Protein AF-A0A963NE50-F1 (afdb_monomer_lite)

pLDDT: mean 87.68, std 11.24, range [45.56, 97.56]

Structure (mmCIF, N/CA/C/O backbone):
data_AF-A0A963NE50-F1
#
_entry.id   AF-A0A963NE50-F1
#
loop_
_atom_site.group_PDB
_atom_site.id
_atom_site.type_symbol
_atom_site.label_atom_id
_atom_site.label_alt_id
_atom_site.label_comp_id
_atom_site.label_asym_id
_atom_site.label_entity_id
_atom_site.label_seq_id
_atom_site.pdbx_PDB_ins_code
_atom_site.Cartn_x
_atom_site.Cartn_y
_atom_site.Cartn_z
_atom_site.occupancy
_atom_site.B_iso_or_equiv
_atom_site.auth_seq_id
_atom_site.auth_comp_id
_atom_site.auth_asym_id
_atom_site.auth_atom_id
_atom_site.pdbx_PDB_model_num
ATOM 1 N N . TYR A 1 1 ? 4.438 -15.624 -30.311 1.00 89.12 1 TYR A N 1
ATOM 2 C CA . TYR A 1 1 ? 3.546 -15.274 -29.181 1.00 89.12 1 TYR A CA 1
ATOM 3 C C . TYR A 1 1 ? 2.106 -15.741 -29.383 1.00 89.12 1 TYR A C 1
ATOM 5 O O . TYR A 1 1 ? 1.309 -15.617 -28.470 1.00 89.12 1 TYR A O 1
ATOM 13 N N . GLY A 1 2 ? 1.791 -16.358 -30.519 1.00 93.06 2 GLY A N 1
ATOM 14 C CA . GLY A 1 2 ? 0.496 -16.941 -30.847 1.00 93.06 2 GLY A CA 1
ATOM 15 C C . GLY A 1 2 ? 0.462 -17.207 -32.350 1.00 93.06 2 GLY A C 1
ATOM 16 O O . GLY A 1 2 ? 1.474 -16.956 -33.017 1.00 93.06 2 GLY A O 1
ATOM 17 N N . ASN A 1 3 ? -0.655 -17.703 -32.866 1.00 95.56 3 ASN A N 1
ATOM 18 C CA . ASN A 1 3 ? -0.849 -17.940 -34.294 1.00 95.56 3 ASN A CA 1
ATOM 19 C C . ASN A 1 3 ? -1.867 -16.939 -34.853 1.00 95.56 3 ASN A C 1
ATOM 21 O O . ASN A 1 3 ? -3.033 -16.963 -34.474 1.00 95.56 3 ASN A O 1
ATOM 25 N N . VAL A 1 4 ? -1.420 -16.072 -35.766 1.00 96.50 4 VAL A N 1
ATOM 26 C CA . VAL A 1 4 ? -2.238 -14.997 -36.360 1.00 96.50 4 VAL A CA 1
ATOM 27 C C . VAL A 1 4 ? -3.414 -15.504 -37.198 1.00 96.50 4 VAL A C 1
ATOM 29 O O . VAL A 1 4 ? -4.337 -14.741 -37.454 1.00 96.50 4 VAL A O 1
ATOM 32 N N . PHE A 1 5 ? -3.392 -16.773 -37.615 1.00 96.81 5 PHE A N 1
ATOM 33 C CA . PHE A 1 5 ? -4.483 -17.402 -38.363 1.00 96.81 5 PHE A CA 1
ATOM 34 C C . PHE A 1 5 ? -5.522 -18.077 -37.459 1.00 96.81 5 PHE A C 1
ATOM 36 O O . PHE A 1 5 ? -6.623 -18.365 -37.915 1.00 96.81 5 PHE A O 1
ATOM 43 N N . GLU A 1 6 ? -5.179 -18.338 -36.196 1.00 96.94 6 GLU A N 1
ATOM 44 C CA . GLU A 1 6 ? -6.008 -19.125 -35.270 1.00 96.94 6 GLU A CA 1
ATOM 45 C C . GLU A 1 6 ? -6.496 -18.314 -34.065 1.00 96.94 6 GLU A C 1
ATOM 47 O O . GLU A 1 6 ? -7.441 -18.724 -33.395 1.00 96.94 6 GLU A O 1
ATOM 52 N N . GLN A 1 7 ? -5.850 -17.188 -33.753 1.00 96.50 7 GLN A N 1
ATOM 53 C CA . GLN A 1 7 ? -6.078 -16.440 -32.518 1.00 96.50 7 GLN A CA 1
ATOM 54 C C . GLN A 1 7 ? -6.361 -14.958 -32.794 1.00 96.50 7 GLN A C 1
ATOM 56 O O . GLN A 1 7 ? -5.731 -14.369 -33.679 1.00 96.50 7 GLN A O 1
ATOM 61 N N . PRO A 1 8 ? -7.255 -14.321 -32.012 1.00 97.19 8 PRO A N 1
ATOM 62 C CA . PRO A 1 8 ? -7.435 -12.876 -32.041 1.00 97.19 8 PRO A CA 1
ATOM 63 C C . PRO A 1 8 ? -6.114 -12.139 -31.814 1.00 97.19 8 PRO A C 1
ATOM 65 O O . PRO A 1 8 ? -5.314 -12.510 -30.956 1.00 97.19 8 PRO A O 1
ATOM 68 N N . ILE A 1 9 ? -5.901 -11.043 -32.547 1.00 96.44 9 ILE A N 1
ATOM 69 C CA . ILE A 1 9 ? -4.675 -10.236 -32.435 1.00 96.44 9 ILE A CA 1
ATOM 70 C C . ILE A 1 9 ? -4.453 -9.755 -30.992 1.00 96.44 9 ILE A C 1
ATOM 72 O O . ILE A 1 9 ? -3.317 -9.776 -30.521 1.00 96.44 9 ILE A O 1
ATOM 76 N N . LEU A 1 10 ? -5.521 -9.373 -30.282 1.00 96.62 10 LEU A N 1
ATOM 77 C CA . LEU A 1 10 ? -5.440 -8.931 -28.885 1.00 96.62 10 LEU A CA 1
ATOM 78 C C . LEU A 1 10 ? -4.863 -10.026 -27.974 1.00 96.62 10 LEU A C 1
ATOM 80 O O . LEU A 1 10 ? -3.927 -9.754 -27.230 1.00 96.62 10 LEU A O 1
ATOM 84 N N . ASP A 1 11 ? -5.298 -11.278 -28.128 1.00 96.62 11 ASP A N 1
ATOM 85 C CA . ASP A 1 11 ? -4.791 -12.403 -27.333 1.00 96.62 11 ASP A CA 1
ATOM 86 C C . ASP A 1 11 ? -3.301 -12.667 -27.596 1.00 96.62 11 ASP A C 1
ATOM 88 O O . ASP A 1 11 ? -2.530 -12.977 -26.679 1.00 96.62 11 ASP A O 1
ATOM 92 N N . ILE A 1 12 ? -2.870 -12.532 -28.855 1.00 96.81 12 ILE A N 1
ATOM 93 C CA . ILE A 1 12 ? -1.464 -12.692 -29.251 1.00 96.81 12 ILE A CA 1
ATOM 94 C C . ILE A 1 12 ? -0.605 -11.595 -28.611 1.00 96.81 12 ILE A C 1
ATOM 96 O O . ILE A 1 12 ? 0.489 -11.888 -28.112 1.00 96.81 12 ILE A O 1
ATOM 100 N N . LEU A 1 13 ? -1.091 -10.350 -28.609 1.00 95.75 13 LEU A N 1
ATOM 101 C CA . LEU A 1 13 ? -0.420 -9.210 -27.983 1.00 95.75 13 LEU A CA 1
ATOM 102 C C . LEU A 1 13 ? -0.361 -9.362 -26.459 1.00 95.75 13 LEU A C 1
ATOM 104 O O . LEU A 1 13 ? 0.717 -9.212 -25.883 1.00 95.75 13 LEU A O 1
ATOM 108 N N . ASP A 1 14 ? -1.459 -9.763 -25.818 1.00 94.44 14 ASP A N 1
ATOM 109 C CA . ASP A 1 14 ? -1.528 -9.992 -24.373 1.00 94.44 14 ASP A CA 1
ATOM 110 C C . ASP A 1 14 ? -0.611 -11.137 -23.935 1.00 94.44 14 ASP A C 1
ATOM 112 O O . ASP A 1 14 ? 0.077 -11.063 -22.911 1.00 94.44 14 ASP A O 1
ATOM 116 N N . ASN A 1 15 ? -0.534 -12.211 -24.723 1.00 95.81 15 ASN A N 1
ATOM 117 C CA . ASN A 1 15 ? 0.433 -13.278 -24.486 1.00 95.81 15 ASN A CA 1
ATOM 118 C C . ASN A 1 15 ? 1.877 -12.793 -24.686 1.00 95.81 15 ASN A C 1
ATOM 120 O O . ASN A 1 15 ? 2.764 -13.155 -23.910 1.00 95.81 15 ASN A O 1
ATOM 124 N N . GLY A 1 16 ? 2.122 -11.954 -25.695 1.00 93.94 16 GLY A N 1
ATOM 125 C CA . GLY A 1 16 ? 3.406 -11.289 -25.909 1.00 93.94 16 GLY A CA 1
ATOM 126 C C . GLY A 1 16 ? 3.846 -10.481 -24.694 1.00 93.94 16 GLY A C 1
ATOM 127 O O . GLY A 1 16 ? 4.919 -10.732 -24.139 1.00 93.94 16 GLY A O 1
ATOM 128 N N . ALA A 1 17 ? 2.982 -9.581 -24.228 1.00 91.62 17 ALA A N 1
ATOM 129 C CA . ALA A 1 17 ? 3.218 -8.747 -23.059 1.00 91.62 17 ALA A CA 1
ATOM 130 C C . ALA A 1 17 ? 3.494 -9.588 -21.803 1.00 91.62 17 ALA A C 1
ATOM 132 O O . ALA A 1 17 ? 4.466 -9.324 -21.093 1.00 91.62 17 ALA A O 1
ATOM 133 N N . ARG A 1 18 ? 2.706 -10.647 -21.555 1.00 92.06 18 ARG A N 1
ATOM 134 C CA . ARG A 1 18 ? 2.921 -11.565 -20.422 1.00 92.06 18 ARG A CA 1
ATOM 135 C C . ARG A 1 18 ? 4.278 -12.261 -20.482 1.00 92.06 18 ARG A C 1
ATOM 137 O O . ARG A 1 18 ? 4.989 -12.275 -19.479 1.00 92.06 18 ARG A O 1
ATOM 144 N N . LYS A 1 19 ? 4.667 -12.809 -21.639 1.00 93.06 19 LYS A N 1
ATOM 145 C CA . LYS A 1 19 ? 5.962 -13.493 -21.788 1.00 93.06 19 LYS A CA 1
ATOM 146 C C . LYS A 1 19 ? 7.134 -12.534 -21.608 1.00 93.06 19 LYS A C 1
ATOM 148 O O . LYS A 1 19 ? 8.055 -12.849 -20.863 1.00 93.06 19 LYS A O 1
ATOM 153 N N . ILE A 1 20 ? 7.087 -11.358 -22.231 1.00 91.69 20 ILE A N 1
ATOM 154 C CA . ILE A 1 20 ? 8.141 -10.346 -22.082 1.00 91.69 20 ILE A CA 1
ATOM 155 C C . ILE A 1 20 ? 8.259 -9.879 -20.627 1.00 91.69 20 ILE A C 1
ATOM 157 O O . ILE A 1 20 ? 9.369 -9.784 -20.103 1.00 91.69 20 ILE A O 1
ATOM 161 N N . ARG A 1 21 ? 7.130 -9.660 -19.945 1.00 89.94 21 ARG A N 1
ATOM 162 C CA . ARG A 1 21 ? 7.106 -9.301 -18.524 1.00 89.94 21 ARG A CA 1
ATOM 163 C C . ARG A 1 21 ? 7.737 -10.388 -17.650 1.00 89.94 21 ARG A C 1
ATOM 165 O O . ARG A 1 21 ? 8.590 -10.071 -16.828 1.00 89.94 21 ARG A O 1
ATOM 172 N N . ALA A 1 22 ? 7.382 -11.656 -17.862 1.00 90.88 22 ALA A N 1
ATOM 173 C CA . ALA A 1 22 ? 7.970 -12.776 -17.124 1.00 90.88 22 ALA A CA 1
ATOM 174 C C . ALA A 1 22 ? 9.496 -12.855 -17.316 1.00 90.88 22 ALA A C 1
ATOM 176 O O . ALA A 1 22 ? 10.242 -13.054 -16.359 1.00 90.88 22 ALA A O 1
ATOM 177 N N . VAL A 1 23 ? 9.971 -12.623 -18.543 1.00 91.75 23 VAL A N 1
ATOM 178 C CA . VAL A 1 23 ? 11.404 -12.592 -18.867 1.00 91.75 23 VAL A CA 1
ATOM 179 C C . VAL A 1 23 ? 12.115 -11.421 -18.176 1.00 91.75 23 VAL A C 1
ATOM 181 O O . VAL A 1 23 ? 13.201 -11.619 -17.633 1.00 91.75 23 VAL A O 1
ATOM 184 N N . HIS A 1 24 ? 11.510 -10.225 -18.143 1.00 89.12 24 HIS A N 1
ATOM 185 C CA . HIS A 1 24 ? 12.036 -9.089 -17.374 1.00 89.12 24 HIS A CA 1
ATOM 186 C C . HIS A 1 24 ? 12.168 -9.428 -15.884 1.00 89.12 24 HIS A C 1
ATOM 188 O O . HIS A 1 24 ? 13.198 -9.125 -15.285 1.00 89.12 24 HIS A O 1
ATOM 194 N N . GLN A 1 25 ? 11.146 -10.063 -15.305 1.00 90.06 25 GLN A N 1
ATOM 195 C CA . GLN A 1 25 ? 11.044 -10.333 -13.869 1.00 90.06 25 GLN A CA 1
ATOM 196 C C . GLN A 1 25 ? 12.007 -11.410 -13.366 1.00 90.06 25 GLN A C 1
ATOM 198 O O . GLN A 1 25 ? 12.490 -11.291 -12.243 1.00 90.06 25 GLN A O 1
ATOM 203 N N . ALA A 1 26 ? 12.319 -12.412 -14.193 1.00 91.44 26 ALA A N 1
ATO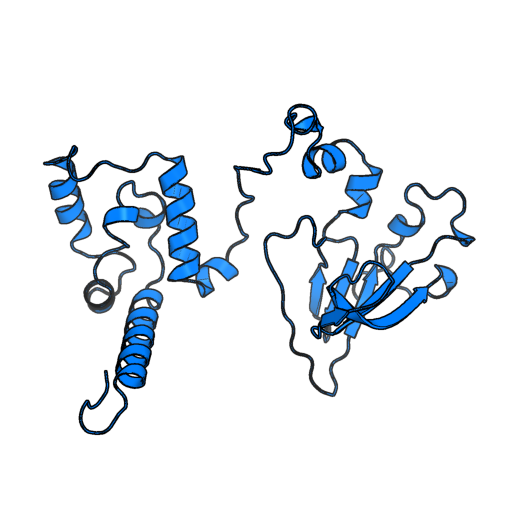M 204 C CA . ALA A 1 26 ? 13.088 -13.597 -13.802 1.00 91.44 26 ALA A CA 1
ATOM 205 C C . ALA A 1 26 ? 14.466 -13.302 -13.179 1.00 91.44 26 ALA A C 1
ATOM 207 O O . ALA A 1 26 ? 14.955 -14.099 -12.386 1.00 91.44 26 ALA A O 1
ATOM 208 N N . HIS A 1 27 ? 15.080 -12.167 -13.525 1.00 89.62 27 HIS A N 1
ATOM 209 C CA . HIS A 1 27 ? 16.439 -11.805 -13.093 1.00 89.62 27 HIS A CA 1
ATOM 210 C C . HIS A 1 27 ? 16.482 -10.595 -12.152 1.00 89.62 27 HIS A C 1
ATOM 212 O O . HIS A 1 27 ? 17.553 -10.059 -11.874 1.00 89.62 27 HIS A O 1
ATOM 218 N N . GLY A 1 28 ? 15.316 -10.149 -11.676 1.00 90.31 28 GLY A N 1
ATOM 219 C CA . GLY A 1 28 ? 15.188 -9.037 -10.739 1.00 90.31 28 GLY A CA 1
ATOM 220 C C . GLY A 1 28 ? 15.622 -7.673 -11.287 1.00 90.31 28 GLY A C 1
ATOM 221 O O . GLY A 1 28 ? 15.725 -7.458 -12.502 1.00 90.31 28 GLY A O 1
ATOM 222 N N . PHE A 1 29 ? 15.844 -6.737 -10.361 1.00 92.81 29 PHE A N 1
ATOM 223 C CA . PHE A 1 29 ? 16.204 -5.350 -10.642 1.00 92.81 29 PHE A CA 1
ATOM 224 C C . PHE A 1 29 ? 17.573 -5.017 -10.034 1.00 92.81 29 PHE A C 1
ATOM 226 O O . PHE A 1 29 ? 17.700 -4.837 -8.826 1.00 92.81 29 PHE A O 1
ATOM 233 N N . ASP A 1 30 ? 18.602 -4.970 -10.883 1.00 92.94 30 ASP A N 1
ATOM 234 C CA . ASP A 1 30 ? 20.004 -4.780 -10.487 1.00 92.94 30 ASP A CA 1
ATOM 235 C C . ASP A 1 30 ? 20.232 -3.436 -9.767 1.00 92.94 30 ASP A C 1
ATOM 237 O O . ASP A 1 30 ? 19.748 -2.392 -10.215 1.00 92.94 30 ASP A O 1
ATOM 241 N N . SER A 1 31 ? 20.997 -3.437 -8.671 1.00 91.69 31 SER A N 1
ATOM 242 C CA . SER A 1 31 ? 21.252 -2.233 -7.864 1.00 91.69 31 SER A CA 1
ATOM 243 C C . SER A 1 31 ? 21.988 -1.136 -8.639 1.00 91.69 31 SER A C 1
ATOM 245 O O . SER A 1 31 ? 21.752 0.048 -8.405 1.00 91.69 31 SER A O 1
ATOM 247 N N . ALA A 1 32 ? 22.810 -1.491 -9.633 1.00 92.81 32 ALA A N 1
ATOM 248 C CA . ALA A 1 32 ? 23.461 -0.511 -10.498 1.00 92.81 32 ALA A CA 1
ATOM 249 C C . ALA A 1 32 ? 22.476 0.184 -11.451 1.00 92.81 32 ALA A C 1
ATOM 251 O O . ALA A 1 32 ? 22.814 1.226 -12.014 1.00 92.81 32 ALA A O 1
ATOM 252 N N . CYS A 1 33 ? 21.287 -0.390 -11.666 1.00 93.94 33 CYS A N 1
ATOM 253 C CA . CYS A 1 33 ? 20.202 0.244 -12.407 1.00 93.94 33 CYS A CA 1
ATOM 254 C C . CYS A 1 33 ? 19.336 1.133 -11.504 1.00 93.94 33 CYS A C 1
ATOM 256 O O . CYS A 1 33 ? 18.904 2.180 -11.972 1.00 93.94 33 CYS A O 1
ATOM 258 N N . GLN A 1 34 ? 19.137 0.760 -10.234 1.00 92.19 34 GLN A N 1
ATOM 259 C CA . GLN A 1 34 ? 18.306 1.500 -9.267 1.00 92.19 34 GLN A CA 1
ATOM 260 C C . GLN A 1 34 ? 18.784 2.942 -9.023 1.00 92.19 34 GLN A C 1
ATOM 262 O O . GLN A 1 34 ? 17.964 3.820 -8.794 1.00 92.19 34 GLN A O 1
ATOM 267 N N . GLY A 1 35 ? 20.094 3.200 -9.109 1.00 89.75 35 GLY A N 1
ATOM 268 C CA . GLY A 1 35 ? 20.685 4.543 -8.979 1.00 89.75 35 GLY A CA 1
ATOM 269 C C . GLY A 1 35 ? 21.289 5.088 -10.275 1.00 89.75 35 GLY A C 1
ATOM 270 O O . GLY A 1 35 ? 22.270 5.826 -10.231 1.00 89.75 35 GLY A O 1
ATOM 271 N N . CYS A 1 36 ? 20.819 4.640 -11.444 1.00 94.88 36 CYS A N 1
ATOM 272 C CA . CYS A 1 36 ? 21.397 5.065 -12.717 1.00 94.88 36 CYS A CA 1
ATOM 273 C C . CYS A 1 36 ? 20.672 6.287 -13.291 1.00 94.88 36 CYS 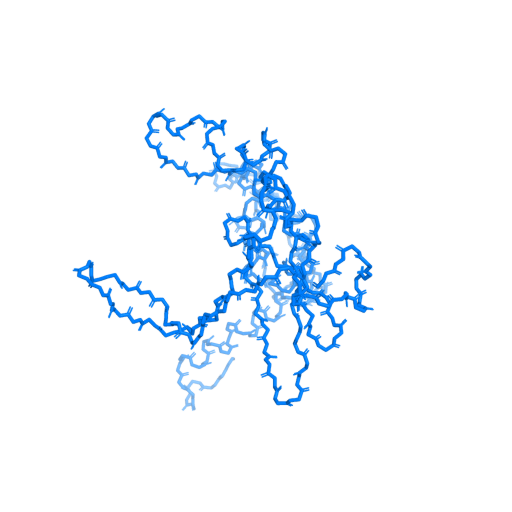A C 1
ATOM 275 O O . CYS A 1 36 ? 19.510 6.187 -13.671 1.00 94.88 36 CYS A O 1
ATOM 277 N N . GLY A 1 37 ? 21.421 7.366 -13.544 1.00 96.38 37 GLY A N 1
ATOM 278 C CA . GLY A 1 37 ? 20.942 8.576 -14.233 1.00 96.38 37 GLY A CA 1
ATOM 279 C C . GLY A 1 37 ? 20.399 8.401 -15.654 1.00 96.38 37 GLY A C 1
ATOM 280 O O . GLY A 1 37 ? 19.929 9.363 -16.231 1.00 96.38 37 GLY A O 1
ATOM 281 N N . HIS A 1 38 ? 20.450 7.205 -16.240 1.00 96.56 38 HIS A N 1
ATOM 282 C CA . HIS A 1 38 ? 19.871 6.932 -17.562 1.00 96.56 38 HIS A CA 1
ATOM 283 C C . HIS A 1 38 ? 18.866 5.778 -17.527 1.00 96.56 38 HIS A C 1
ATOM 285 O O . HIS A 1 38 ? 18.596 5.147 -18.555 1.00 96.56 38 HIS A O 1
ATOM 291 N N . LEU A 1 39 ? 18.338 5.440 -16.346 1.00 96.12 39 LEU A N 1
ATOM 292 C CA . LEU A 1 39 ? 17.328 4.395 -16.217 1.00 96.12 39 LEU A CA 1
ATOM 293 C C . LEU A 1 39 ? 16.054 4.755 -16.995 1.00 96.12 39 LEU A C 1
ATOM 295 O O . LEU A 1 39 ? 15.520 3.882 -17.680 1.00 96.12 39 LEU A O 1
ATOM 299 N N . SER A 1 40 ? 15.631 6.024 -16.964 1.00 94.81 40 SER A N 1
ATOM 300 C CA . SER A 1 40 ? 14.473 6.536 -17.714 1.00 94.81 40 SER A CA 1
ATOM 301 C C . SER A 1 40 ? 14.612 6.406 -19.228 1.00 94.81 40 SER A C 1
ATOM 303 O O . SER A 1 40 ? 13.615 6.323 -19.934 1.00 94.81 40 SER A O 1
ATOM 305 N N . THR A 1 41 ? 15.848 6.354 -19.726 1.00 94.56 41 THR A N 1
ATOM 306 C CA . THR A 1 41 ? 16.152 6.204 -21.151 1.00 94.56 41 THR A CA 1
ATOM 307 C C . THR A 1 41 ? 16.319 4.737 -21.537 1.00 94.56 41 THR A C 1
ATOM 309 O O . THR A 1 41 ? 15.878 4.310 -22.599 1.00 94.56 41 THR A O 1
ATOM 312 N N . CYS A 1 42 ? 17.014 3.948 -20.708 1.00 94.44 42 CYS A N 1
ATOM 313 C CA . CYS A 1 42 ? 17.412 2.591 -21.086 1.00 94.44 42 CYS A CA 1
ATOM 314 C C . CYS A 1 42 ? 16.463 1.491 -20.598 1.00 94.44 42 CYS A C 1
ATOM 316 O O . CYS A 1 42 ? 16.510 0.392 -21.145 1.00 94.44 42 CYS A O 1
ATOM 318 N N . HIS A 1 43 ? 15.646 1.736 -19.566 1.00 93.44 43 HIS A N 1
ATOM 319 C CA . HIS A 1 43 ? 14.693 0.773 -18.993 1.00 93.44 43 HIS A CA 1
ATOM 320 C C . HIS A 1 43 ? 15.302 -0.602 -18.652 1.00 93.44 43 HIS A C 1
ATOM 322 O O . HIS A 1 43 ? 14.654 -1.639 -18.795 1.00 93.44 43 HIS A O 1
ATOM 328 N N . THR A 1 44 ? 16.567 -0.628 -18.217 1.00 93.50 44 THR A N 1
ATOM 329 C CA . THR A 1 44 ? 17.399 -1.836 -17.986 1.00 93.50 44 THR A CA 1
ATOM 330 C C . THR A 1 44 ? 17.800 -2.633 -19.240 1.00 93.50 44 THR A C 1
ATOM 332 O O . THR A 1 44 ? 18.489 -3.652 -19.133 1.00 93.50 44 THR A O 1
ATOM 335 N N . GLY A 1 45 ? 17.472 -2.136 -20.433 1.00 91.69 45 GLY A N 1
ATOM 336 C CA . GLY A 1 45 ? 17.802 -2.735 -21.723 1.00 91.69 45 GLY A CA 1
ATOM 337 C C . GLY A 1 45 ? 16.847 -3.854 -22.143 1.00 91.69 45 GLY A C 1
ATOM 338 O O . GLY A 1 45 ? 15.736 -3.991 -21.634 1.00 91.69 45 GLY A O 1
ATOM 339 N N . CYS A 1 46 ? 17.281 -4.666 -23.110 1.00 90.62 46 CYS A N 1
ATOM 340 C CA . CYS A 1 46 ? 16.442 -5.711 -23.693 1.00 90.62 46 CYS A CA 1
ATOM 341 C C . CYS A 1 46 ? 16.239 -6.895 -22.719 1.00 90.62 46 CYS A C 1
ATOM 343 O O . CYS A 1 46 ? 17.224 -7.479 -22.253 1.00 90.62 46 CYS A O 1
ATOM 345 N N . PRO A 1 47 ? 14.990 -7.332 -22.465 1.00 90.44 47 PRO A N 1
ATOM 346 C CA . PRO A 1 47 ? 14.704 -8.464 -21.581 1.00 90.44 47 PRO A CA 1
ATOM 347 C C . PRO A 1 47 ? 15.303 -9.778 -22.069 1.00 90.44 47 PRO A C 1
ATOM 349 O O . PRO A 1 47 ? 15.801 -10.563 -21.270 1.00 90.44 47 PRO A O 1
ATOM 352 N N . VAL A 1 48 ? 15.287 -10.018 -23.382 1.00 90.94 48 VAL A N 1
ATOM 353 C CA . VAL A 1 48 ? 15.833 -11.249 -23.975 1.00 90.94 48 VAL A CA 1
ATOM 354 C C . VAL A 1 48 ? 17.332 -11.343 -23.714 1.00 90.94 48 VAL A C 1
ATOM 356 O O . VAL A 1 48 ? 17.840 -12.396 -23.343 1.00 90.94 48 VAL A O 1
ATOM 359 N N . VAL A 1 49 ? 18.024 -10.213 -23.834 1.00 90.50 49 VAL A N 1
ATOM 360 C CA . VAL A 1 49 ? 19.457 -10.109 -23.576 1.00 90.50 49 VAL A CA 1
ATOM 361 C C . VAL A 1 49 ? 19.778 -10.357 -22.101 1.00 90.50 49 VAL A C 1
ATOM 363 O O . VAL A 1 49 ? 20.685 -11.130 -21.793 1.00 90.50 49 VAL A O 1
ATOM 366 N N . LYS A 1 50 ? 19.027 -9.734 -21.187 1.00 91.62 50 LYS A N 1
ATOM 367 C CA . LYS A 1 50 ? 19.122 -9.998 -19.742 1.00 91.62 50 LYS A CA 1
ATOM 368 C C . LYS A 1 50 ? 18.931 -11.482 -19.434 1.00 91.62 50 LYS A C 1
ATOM 370 O O . LYS A 1 50 ? 19.683 -12.061 -18.657 1.00 91.62 50 LYS A O 1
ATOM 375 N N . HIS A 1 51 ? 17.956 -12.098 -20.097 1.00 91.50 51 HIS A N 1
ATOM 376 C CA . HIS A 1 51 ? 17.616 -13.495 -19.894 1.00 91.50 51 HIS A CA 1
ATOM 377 C C . HIS A 1 51 ? 18.689 -14.462 -20.375 1.00 91.50 51 HIS A C 1
ATOM 379 O O . HIS A 1 51 ? 19.052 -15.365 -19.631 1.00 91.50 51 HIS A O 1
ATOM 385 N N . GLN A 1 52 ? 19.236 -14.238 -21.570 1.00 91.50 52 GLN A N 1
ATOM 386 C CA . GLN A 1 52 ? 20.335 -15.037 -22.114 1.00 91.50 52 GLN A CA 1
ATOM 387 C C . GLN A 1 52 ? 21.616 -14.925 -21.280 1.00 91.50 52 GLN A C 1
ATOM 389 O O . GLN A 1 52 ? 22.376 -15.881 -21.197 1.00 91.50 52 GLN A O 1
ATOM 394 N N . ASN A 1 53 ? 21.852 -13.770 -20.654 1.00 90.69 53 ASN A N 1
ATOM 395 C CA . ASN A 1 53 ? 23.027 -13.540 -19.811 1.00 90.69 53 ASN A CA 1
ATOM 396 C C . ASN A 1 53 ? 22.781 -13.817 -18.322 1.00 90.69 53 ASN A C 1
ATOM 398 O O . ASN A 1 53 ? 23.665 -13.545 -17.514 1.00 90.69 53 ASN A O 1
ATOM 402 N N . HIS A 1 54 ? 21.595 -14.314 -17.952 1.00 91.50 54 HIS A N 1
ATOM 403 C CA . HIS A 1 54 ? 21.212 -14.598 -16.567 1.00 91.50 54 HIS A CA 1
ATOM 404 C C . HIS A 1 54 ? 21.497 -13.435 -15.598 1.00 91.50 54 HIS A C 1
ATOM 406 O O . HIS A 1 54 ? 22.041 -13.625 -14.512 1.00 91.50 54 HIS A O 1
ATOM 412 N N . SER A 1 55 ? 21.174 -12.207 -16.015 1.00 90.69 55 SER A N 1
ATOM 413 C CA . SER A 1 55 ? 21.492 -10.994 -15.260 1.00 90.69 55 SER A CA 1
ATOM 414 C C . SER A 1 55 ? 20.331 -10.005 -15.237 1.00 90.69 55 SER A C 1
ATOM 416 O O . SER A 1 55 ? 19.627 -9.809 -16.229 1.00 90.69 55 SER A O 1
ATOM 418 N N . GLY A 1 56 ? 20.167 -9.310 -14.107 1.00 89.38 56 GLY A N 1
ATOM 419 C CA . GLY A 1 56 ? 19.237 -8.187 -13.960 1.00 89.38 56 GLY A CA 1
ATOM 420 C C . GLY A 1 56 ? 19.612 -6.959 -14.803 1.00 89.38 56 GLY A C 1
ATOM 421 O O . GLY A 1 56 ? 18.799 -6.044 -14.950 1.00 89.38 56 GLY A O 1
ATOM 422 N N . ARG A 1 57 ? 20.807 -6.959 -15.408 1.00 91.00 57 ARG A N 1
ATOM 423 C CA . ARG A 1 57 ? 21.384 -5.864 -16.189 1.00 91.00 57 ARG A CA 1
ATOM 424 C C . ARG A 1 57 ? 21.741 -6.325 -17.604 1.00 91.00 57 ARG A C 1
ATOM 426 O O . ARG A 1 57 ? 22.280 -7.409 -17.798 1.00 91.00 57 ARG A O 1
ATOM 433 N N . SER A 1 58 ? 21.505 -5.474 -18.605 1.00 92.38 58 SER A N 1
ATOM 434 C CA . SER A 1 58 ? 21.987 -5.738 -19.969 1.00 92.38 58 SER A CA 1
ATOM 435 C C . SER A 1 58 ? 23.521 -5.807 -20.027 1.00 92.38 58 SER A C 1
ATOM 437 O O . SER A 1 58 ? 24.194 -4.906 -19.516 1.00 92.38 58 SER A O 1
ATOM 439 N N . TYR A 1 59 ? 24.092 -6.799 -20.726 1.00 92.38 59 TYR A N 1
ATOM 440 C CA . TYR A 1 59 ? 25.546 -6.864 -20.966 1.00 92.38 59 TYR A CA 1
ATOM 441 C C . TYR A 1 59 ? 26.059 -5.653 -21.761 1.00 92.38 59 TYR A C 1
ATOM 443 O O . TYR A 1 59 ? 27.222 -5.274 -21.640 1.00 92.38 59 TYR A O 1
ATOM 451 N N . THR A 1 60 ? 25.186 -4.996 -22.535 1.00 93.06 60 THR A N 1
ATOM 452 C CA . THR A 1 60 ? 25.520 -3.783 -23.294 1.00 93.06 60 THR A CA 1
ATOM 453 C C . THR A 1 60 ? 25.539 -2.511 -22.447 1.00 93.06 60 THR A C 1
ATOM 455 O O . THR A 1 60 ? 25.887 -1.456 -22.969 1.00 93.06 60 THR A O 1
ATOM 458 N N . CYS A 1 61 ? 25.209 -2.571 -21.150 1.00 94.88 61 CYS A N 1
ATOM 459 C CA . CYS A 1 61 ? 25.092 -1.390 -20.285 1.00 94.88 61 CYS A CA 1
ATOM 460 C C . CYS A 1 61 ? 26.344 -0.493 -20.322 1.00 94.88 61 CYS A C 1
ATOM 462 O O . CYS A 1 61 ? 26.227 0.723 -20.452 1.00 94.88 61 CYS A O 1
ATOM 464 N N . GLY A 1 62 ? 27.545 -1.083 -20.286 1.00 94.81 62 GLY A N 1
ATOM 465 C CA . GLY A 1 62 ? 28.796 -0.320 -20.358 1.00 94.81 62 GLY A CA 1
ATOM 466 C C . GLY A 1 62 ? 28.982 0.418 -21.687 1.00 94.81 62 GLY A C 1
ATOM 467 O O . GLY A 1 62 ? 29.392 1.575 -21.697 1.00 94.81 62 GLY A O 1
ATOM 468 N N . LEU A 1 63 ? 28.634 -0.222 -22.808 1.00 95.38 63 LEU A N 1
ATOM 469 C CA . LEU A 1 63 ? 28.662 0.416 -24.125 1.00 95.38 63 LEU A CA 1
ATOM 470 C C . LEU A 1 63 ? 27.629 1.545 -24.209 1.00 95.38 63 LEU A C 1
ATOM 472 O O . LEU A 1 63 ? 27.970 2.642 -24.637 1.00 95.38 63 LEU A O 1
ATOM 476 N N . GLN A 1 64 ? 26.404 1.292 -23.744 1.00 95.75 64 GLN A N 1
ATOM 477 C CA . GLN A 1 64 ? 25.320 2.270 -23.761 1.00 95.75 64 GLN A CA 1
ATOM 478 C C . GLN A 1 64 ? 25.679 3.528 -22.955 1.00 95.75 64 GLN A C 1
ATOM 480 O O . GLN A 1 64 ? 25.474 4.639 -23.428 1.00 95.75 64 GLN A O 1
ATOM 485 N N . LYS A 1 65 ? 26.293 3.366 -21.775 1.00 95.62 65 LYS A N 1
ATOM 486 C CA . LYS A 1 65 ? 26.767 4.495 -20.961 1.00 95.62 65 LYS A CA 1
ATOM 487 C C . LYS A 1 65 ? 27.826 5.339 -21.674 1.00 95.62 65 LYS A C 1
ATOM 489 O O . LYS A 1 65 ? 27.808 6.554 -21.520 1.00 95.62 65 LYS A O 1
ATOM 494 N N . ARG A 1 66 ? 28.719 4.725 -22.463 1.00 97.25 66 ARG A N 1
ATOM 495 C CA . ARG A 1 66 ? 29.689 5.478 -23.278 1.00 97.25 66 ARG A CA 1
ATOM 496 C C . ARG A 1 66 ? 28.997 6.286 -24.374 1.00 97.25 66 ARG A C 1
ATOM 498 O O . ARG A 1 66 ? 29.277 7.466 -24.494 1.00 97.25 66 ARG A O 1
ATOM 505 N N . ILE A 1 67 ? 28.024 5.694 -25.072 1.00 96.38 67 ILE A N 1
ATOM 506 C CA . ILE A 1 67 ? 27.218 6.408 -26.080 1.00 96.38 67 ILE A CA 1
ATOM 507 C C . ILE A 1 67 ? 26.512 7.626 -25.462 1.00 96.38 67 ILE A C 1
ATOM 509 O O . ILE A 1 67 ? 26.486 8.695 -26.065 1.00 96.38 67 ILE A O 1
ATOM 513 N N . TYR A 1 68 ? 25.961 7.484 -24.252 1.00 96.50 68 TYR A N 1
ATOM 514 C CA . TYR A 1 68 ? 25.316 8.596 -23.548 1.00 96.50 68 TYR A CA 1
ATOM 515 C C . TYR A 1 68 ? 26.310 9.689 -23.142 1.00 96.50 68 TYR A C 1
ATOM 517 O O . TYR A 1 68 ? 26.027 10.869 -23.331 1.00 96.50 68 TYR A O 1
ATOM 525 N N . ALA A 1 69 ? 27.489 9.301 -22.649 1.00 96.12 69 ALA A N 1
ATOM 526 C CA . ALA A 1 69 ? 28.550 10.236 -22.287 1.00 96.12 69 ALA A CA 1
ATOM 527 C C . ALA A 1 69 ? 29.109 11.008 -23.496 1.00 96.12 69 ALA A C 1
ATOM 529 O O . ALA A 1 69 ? 29.466 12.175 -23.350 1.00 96.12 69 ALA A O 1
ATOM 530 N N . ASP A 1 70 ? 29.140 10.388 -24.679 1.00 97.56 70 ASP A N 1
ATOM 531 C CA . ASP A 1 70 ? 29.612 11.018 -25.918 1.00 97.56 70 ASP A CA 1
ATOM 532 C C . ASP A 1 70 ? 28.611 12.055 -26.474 1.00 97.56 70 ASP A C 1
ATOM 534 O O . ASP A 1 70 ? 28.996 12.941 -27.238 1.00 97.56 70 ASP A O 1
ATOM 538 N N . ALA A 1 71 ? 27.331 11.983 -26.083 1.00 96.00 71 ALA A N 1
ATOM 539 C CA . ALA A 1 71 ? 26.267 12.878 -26.550 1.00 96.00 71 ALA A CA 1
ATOM 540 C C . ALA A 1 71 ? 25.347 13.367 -25.404 1.00 96.00 71 ALA A C 1
ATOM 542 O O . ALA A 1 71 ? 24.137 13.115 -25.421 1.00 96.00 71 ALA A O 1
ATOM 543 N N . PRO A 1 72 ? 25.875 14.130 -24.426 1.00 94.62 72 PRO A N 1
ATOM 544 C CA . PRO A 1 72 ? 25.163 14.467 -23.189 1.00 94.62 72 PRO A CA 1
ATOM 545 C C . PRO A 1 72 ? 23.955 15.392 -23.395 1.00 94.62 72 PRO A C 1
ATOM 547 O O . PRO A 1 72 ? 23.038 15.396 -22.582 1.00 94.62 72 PRO A O 1
ATOM 550 N N . LEU A 1 73 ? 23.921 16.164 -24.488 1.00 95.25 73 LEU A N 1
ATOM 551 C CA . LEU A 1 73 ? 22.758 16.989 -24.838 1.00 95.25 73 LEU A CA 1
ATOM 552 C C . LEU A 1 73 ? 21.588 16.151 -25.374 1.00 95.25 73 LEU A C 1
ATOM 554 O O . LEU A 1 73 ? 20.438 16.550 -25.237 1.00 95.25 73 LEU A O 1
ATOM 558 N N . THR A 1 74 ? 21.877 15.008 -26.005 1.00 95.44 74 THR A N 1
ATOM 559 C CA . THR A 1 74 ? 20.855 14.078 -26.517 1.00 95.44 74 THR A CA 1
ATOM 560 C C . THR A 1 74 ? 20.403 13.103 -25.435 1.00 95.44 74 THR A C 1
ATOM 562 O O . THR A 1 74 ? 19.225 12.765 -25.370 1.00 95.44 74 THR A O 1
ATOM 565 N N . TYR A 1 75 ? 21.331 12.681 -24.575 1.00 95.12 75 TYR A N 1
ATOM 566 C CA . TYR A 1 75 ? 21.085 11.743 -23.484 1.00 95.12 75 TYR A CA 1
ATOM 567 C C . TYR A 1 75 ? 21.493 12.366 -22.146 1.00 95.12 75 TYR A C 1
ATOM 569 O O . TYR A 1 75 ? 22.476 11.928 -21.542 1.00 95.12 75 TYR A O 1
ATOM 577 N N . PRO A 1 76 ? 20.782 13.406 -21.678 1.00 95.56 76 PRO A N 1
ATOM 578 C CA . PRO A 1 76 ? 21.056 13.969 -20.368 1.00 95.56 76 PRO A CA 1
ATOM 579 C C . PRO A 1 76 ? 20.821 12.911 -19.286 1.00 95.56 76 PRO A C 1
ATOM 581 O O . PRO A 1 76 ? 19.954 12.044 -19.414 1.00 95.56 76 PRO A O 1
ATOM 584 N N . ALA A 1 77 ? 21.622 12.965 -18.224 1.00 95.75 77 ALA A N 1
ATOM 585 C CA . ALA A 1 77 ? 21.345 12.180 -17.034 1.00 95.75 77 ALA A CA 1
ATOM 586 C C . ALA A 1 77 ? 20.209 12.837 -16.241 1.00 95.75 77 ALA A C 1
ATOM 588 O O . ALA A 1 77 ? 20.193 14.058 -16.073 1.00 95.75 77 ALA A O 1
ATOM 589 N N . ASP A 1 78 ? 19.296 12.023 -15.724 1.00 94.62 78 ASP A N 1
ATOM 590 C CA . ASP A 1 78 ? 18.250 12.465 -14.814 1.00 94.62 78 ASP A CA 1
ATOM 591 C C . ASP A 1 78 ? 18.868 13.048 -13.533 1.00 94.62 78 ASP A C 1
ATOM 593 O O . ASP A 1 78 ? 19.864 12.511 -13.029 1.00 94.62 78 ASP A O 1
ATOM 597 N N . PRO A 1 79 ? 18.296 14.115 -12.955 1.00 93.31 79 PRO A N 1
ATOM 598 C CA . PRO A 1 79 ? 18.701 14.590 -11.639 1.00 93.31 79 PRO A CA 1
ATOM 599 C C . PRO A 1 79 ? 18.346 13.560 -10.539 1.00 93.31 79 PRO A C 1
ATOM 601 O O . PRO A 1 79 ? 17.494 12.694 -10.755 1.00 93.31 79 PRO A O 1
ATOM 604 N N . PRO A 1 80 ? 19.010 13.593 -9.365 1.00 89.88 80 PRO A N 1
ATOM 605 C CA . PRO A 1 80 ? 18.895 12.535 -8.353 1.00 89.88 80 PRO A CA 1
ATOM 606 C C . PRO A 1 80 ? 17.475 12.243 -7.847 1.00 89.88 80 PRO A C 1
ATOM 608 O O . PRO A 1 80 ? 17.159 11.088 -7.572 1.00 89.88 80 PRO A O 1
ATOM 611 N N . ASP A 1 81 ? 16.625 13.262 -7.735 1.00 83.25 81 ASP A N 1
ATOM 612 C CA . ASP A 1 81 ? 15.213 13.136 -7.362 1.00 83.25 81 ASP A CA 1
ATOM 613 C C . ASP A 1 81 ? 14.425 12.349 -8.419 1.00 83.25 81 ASP A C 1
ATOM 615 O O . ASP A 1 81 ? 13.756 11.367 -8.101 1.00 83.25 81 ASP A O 1
ATOM 619 N N . VAL A 1 82 ? 14.610 12.689 -9.697 1.00 89.06 82 VAL A N 1
ATOM 620 C CA . VAL A 1 82 ? 13.980 11.981 -10.821 1.00 89.06 82 VAL A CA 1
ATOM 621 C C . VAL A 1 82 ? 14.493 10.544 -10.940 1.00 89.06 82 VAL A C 1
ATOM 623 O O . VAL A 1 82 ? 13.719 9.646 -11.261 1.00 89.06 82 VAL A O 1
ATOM 626 N N . GLN A 1 83 ? 15.774 10.292 -10.648 1.00 91.19 83 GLN A N 1
ATOM 627 C CA . GLN A 1 83 ? 16.329 8.933 -10.656 1.00 91.19 83 GLN A CA 1
ATOM 628 C C . GLN A 1 83 ? 15.619 8.017 -9.656 1.00 91.19 83 GLN A C 1
ATOM 630 O O . GLN A 1 83 ? 15.246 6.898 -10.012 1.00 91.19 83 GLN A O 1
ATOM 635 N N . GLN A 1 84 ? 15.436 8.489 -8.419 1.00 88.12 84 GLN A N 1
ATOM 636 C CA . GLN A 1 84 ? 14.785 7.718 -7.357 1.00 88.12 84 GLN A CA 1
ATOM 637 C C . GLN A 1 84 ? 13.315 7.456 -7.689 1.00 88.12 84 GLN A C 1
ATOM 639 O O . GLN A 1 84 ? 12.877 6.302 -7.656 1.00 88.12 84 GLN A O 1
ATOM 644 N N . ASP A 1 85 ? 12.588 8.500 -8.090 1.00 87.12 85 ASP A N 1
ATOM 645 C CA . ASP A 1 85 ? 11.177 8.398 -8.463 1.00 87.12 85 ASP A CA 1
ATOM 646 C C . ASP A 1 85 ? 10.985 7.441 -9.648 1.00 87.12 85 ASP A C 1
ATOM 648 O O . ASP A 1 85 ? 10.128 6.552 -9.618 1.00 87.12 85 ASP A O 1
ATOM 652 N N . TYR A 1 86 ? 11.823 7.561 -10.682 1.00 92.81 86 TYR A N 1
ATOM 653 C CA . TYR A 1 86 ? 11.746 6.698 -11.855 1.00 92.81 86 TYR A CA 1
ATOM 654 C C . TYR A 1 86 ? 12.091 5.242 -11.521 1.00 92.81 86 TYR A C 1
ATOM 656 O O . TYR A 1 86 ? 11.417 4.325 -11.993 1.00 92.81 86 TYR A O 1
ATOM 664 N N . ALA A 1 87 ? 13.114 4.999 -10.696 1.00 92.31 87 ALA A N 1
ATOM 665 C CA . ALA A 1 87 ? 13.472 3.650 -10.265 1.00 92.31 87 ALA A CA 1
ATOM 666 C C . ALA A 1 87 ? 12.331 2.976 -9.491 1.00 92.31 87 ALA A C 1
ATOM 668 O O . ALA A 1 87 ? 12.022 1.810 -9.754 1.00 92.31 87 ALA A O 1
ATOM 669 N N . GLN A 1 88 ? 11.657 3.717 -8.607 1.00 88.44 88 GLN A N 1
ATOM 670 C CA . GLN A 1 88 ? 10.492 3.225 -7.876 1.00 88.44 88 GLN A CA 1
ATOM 671 C C . GLN A 1 88 ? 9.331 2.892 -8.824 1.00 88.44 88 GLN A C 1
ATOM 673 O O . GLN A 1 88 ? 8.763 1.798 -8.755 1.00 88.44 88 GLN A O 1
ATOM 678 N N . GLN A 1 89 ? 9.006 3.795 -9.753 1.00 89.38 89 GLN A N 1
ATOM 679 C CA . GLN A 1 89 ? 7.965 3.569 -10.761 1.00 89.38 89 GLN A CA 1
ATOM 680 C C . GLN A 1 89 ? 8.284 2.358 -11.647 1.00 89.38 89 GLN A C 1
ATOM 682 O O . GLN A 1 89 ? 7.420 1.513 -11.891 1.00 89.38 89 GLN A O 1
ATOM 687 N N . TYR A 1 90 ? 9.536 2.233 -12.090 1.00 92.06 90 TYR A N 1
ATOM 688 C CA . TYR A 1 90 ? 9.999 1.108 -12.895 1.00 92.06 90 TYR A CA 1
ATOM 689 C C . TYR A 1 90 ? 9.873 -0.222 -12.143 1.00 92.06 90 TYR A C 1
ATOM 691 O O . TYR A 1 90 ? 9.396 -1.210 -12.714 1.00 92.06 90 TYR A O 1
ATOM 699 N N . GLN A 1 91 ? 10.256 -0.254 -10.862 1.00 91.00 91 GLN A N 1
ATOM 700 C CA . GLN A 1 91 ? 10.121 -1.430 -10.004 1.00 91.00 91 GLN A CA 1
ATOM 701 C C . GLN A 1 91 ? 8.652 -1.823 -9.825 1.00 91.00 91 GLN A C 1
ATOM 703 O O . GLN A 1 91 ? 8.328 -2.992 -10.005 1.00 91.00 91 GLN A O 1
ATOM 708 N N . LEU A 1 92 ? 7.749 -0.872 -9.568 1.00 88.12 92 LEU A N 1
ATOM 709 C CA . LEU A 1 92 ? 6.311 -1.143 -9.441 1.00 88.12 92 LEU A CA 1
ATOM 710 C C . LEU A 1 92 ? 5.703 -1.698 -10.739 1.00 88.12 92 LEU A C 1
ATOM 712 O O . LEU A 1 92 ? 4.956 -2.676 -10.708 1.00 88.12 92 LEU A O 1
ATOM 716 N N . ALA A 1 93 ? 6.045 -1.106 -11.886 1.00 88.50 93 ALA A N 1
ATOM 717 C CA . ALA A 1 93 ? 5.485 -1.495 -13.178 1.00 88.50 93 ALA A CA 1
ATOM 718 C C . ALA A 1 93 ? 6.043 -2.831 -13.699 1.00 88.50 93 ALA A C 1
ATOM 720 O O . ALA A 1 93 ? 5.311 -3.647 -14.267 1.00 88.50 93 ALA A O 1
ATOM 721 N N . THR A 1 94 ? 7.345 -3.060 -13.517 1.00 89.50 94 THR A N 1
ATOM 722 C CA . THR A 1 94 ? 8.056 -4.180 -14.151 1.00 89.50 94 THR A CA 1
ATOM 723 C C . THR A 1 94 ? 8.311 -5.326 -13.179 1.00 89.50 94 THR A C 1
ATOM 725 O O . THR A 1 94 ? 8.199 -6.489 -13.568 1.00 89.50 94 THR A O 1
ATOM 728 N N . HIS A 1 95 ? 8.588 -5.024 -11.910 1.00 89.38 95 HIS A N 1
ATOM 729 C CA . HIS A 1 95 ? 8.957 -5.976 -10.859 1.00 89.38 95 HIS A CA 1
ATOM 730 C C . HIS A 1 95 ? 8.048 -5.869 -9.615 1.00 89.38 95 HIS A C 1
ATOM 732 O O . HIS A 1 95 ? 8.559 -5.732 -8.500 1.00 89.38 95 HIS A O 1
ATOM 738 N N . PRO A 1 96 ? 6.710 -5.976 -9.758 1.00 84.31 96 PRO A N 1
ATOM 739 C CA . PRO A 1 96 ? 5.773 -5.769 -8.654 1.00 84.31 96 PRO A CA 1
ATOM 740 C C . PRO A 1 96 ? 6.067 -6.674 -7.450 1.00 84.31 96 PRO A C 1
ATOM 742 O O . PRO A 1 96 ? 6.029 -6.209 -6.319 1.00 84.31 96 PRO A O 1
ATOM 745 N N . GLY A 1 97 ? 6.466 -7.934 -7.673 1.00 83.75 97 GLY A N 1
ATOM 746 C CA . GLY A 1 97 ? 6.848 -8.843 -6.584 1.00 83.75 97 GLY A CA 1
ATOM 747 C C . GLY A 1 97 ? 8.022 -8.341 -5.731 1.00 83.75 97 GLY A C 1
ATOM 748 O O . GLY A 1 97 ? 8.017 -8.544 -4.524 1.00 83.75 97 GLY A O 1
ATOM 749 N N . LEU A 1 98 ? 8.993 -7.636 -6.327 1.00 83.12 98 LEU A N 1
ATOM 750 C CA . LEU A 1 98 ? 10.085 -7.005 -5.574 1.00 83.12 98 LEU A CA 1
ATOM 751 C C . LEU A 1 98 ? 9.621 -5.738 -4.853 1.00 83.12 98 LEU A C 1
ATOM 753 O O . LEU A 1 98 ? 10.096 -5.454 -3.762 1.00 83.12 98 LEU A O 1
ATOM 757 N N . ALA A 1 99 ? 8.714 -4.973 -5.463 1.00 74.38 99 ALA A N 1
ATOM 758 C CA . ALA A 1 99 ? 8.116 -3.794 -4.839 1.00 74.38 99 ALA A CA 1
ATOM 759 C C . ALA A 1 99 ? 7.308 -4.151 -3.580 1.00 74.38 99 ALA A C 1
ATOM 761 O O . ALA A 1 99 ? 7.419 -3.444 -2.590 1.00 74.38 99 ALA A O 1
ATOM 762 N N . PHE A 1 100 ? 6.554 -5.253 -3.590 1.00 70.12 100 PHE A N 1
ATOM 763 C CA . PHE A 1 100 ? 5.788 -5.701 -2.419 1.00 70.12 100 PHE A CA 1
ATOM 764 C C . PHE A 1 100 ? 6.645 -6.378 -1.339 1.00 70.12 100 PHE A C 1
ATOM 766 O O . PHE A 1 100 ? 6.244 -6.416 -0.182 1.00 70.12 100 PHE A O 1
ATOM 773 N N . ALA A 1 101 ? 7.810 -6.925 -1.701 1.00 70.12 101 ALA A N 1
ATOM 774 C CA . ALA A 1 101 ? 8.719 -7.569 -0.750 1.00 70.12 101 ALA A CA 1
ATOM 775 C C . ALA A 1 101 ? 9.578 -6.571 0.049 1.00 70.12 101 ALA A C 1
ATOM 777 O O . ALA A 1 101 ? 10.175 -6.948 1.056 1.00 70.12 101 ALA A O 1
ATOM 778 N N . GLN A 1 102 ? 9.682 -5.320 -0.407 1.00 64.25 102 GLN A N 1
ATOM 779 C CA . GLN A 1 102 ? 10.452 -4.273 0.259 1.00 64.25 102 GLN A CA 1
ATOM 780 C C . GLN A 1 102 ? 9.511 -3.293 0.973 1.00 64.25 102 GLN A C 1
ATOM 782 O O . GLN A 1 102 ? 8.453 -2.975 0.431 1.00 64.25 102 GLN A O 1
ATOM 787 N N . PRO A 1 103 ? 9.881 -2.768 2.157 1.00 57.56 103 PRO A N 1
ATOM 788 C CA . PRO A 1 103 ? 9.132 -1.679 2.767 1.00 57.56 103 PRO A CA 1
ATOM 789 C C . PRO A 1 103 ? 9.138 -0.489 1.808 1.00 57.56 103 PRO A C 1
ATOM 791 O O . PRO A 1 103 ? 10.209 -0.043 1.388 1.00 57.56 103 PRO A O 1
ATOM 794 N N . THR A 1 104 ? 7.963 0.028 1.451 1.00 56.12 104 THR A N 1
ATOM 795 C CA . THR A 1 104 ? 7.863 1.221 0.608 1.00 56.12 104 THR A CA 1
ATOM 796 C C . THR A 1 104 ? 8.616 2.364 1.297 1.00 56.12 104 THR A C 1
ATOM 798 O O . THR A 1 104 ? 8.262 2.711 2.429 1.00 56.12 104 THR A O 1
ATOM 801 N N . PRO A 1 105 ? 9.636 2.975 0.664 1.00 54.75 105 PRO A N 1
ATOM 802 C CA . PRO A 1 105 ? 10.232 4.186 1.204 1.00 54.75 105 PRO A CA 1
ATOM 803 C C . PRO A 1 105 ? 9.123 5.225 1.377 1.00 54.75 105 PRO A C 1
ATOM 805 O O . PRO A 1 105 ? 8.294 5.401 0.478 1.00 54.75 105 PRO A O 1
ATOM 808 N N . ARG A 1 106 ? 9.076 5.898 2.533 1.00 51.81 106 ARG A N 1
ATOM 809 C CA . ARG A 1 106 ? 8.153 7.022 2.730 1.00 51.81 106 ARG A CA 1
ATOM 810 C C . ARG A 1 106 ? 8.397 8.030 1.597 1.00 51.81 106 ARG A C 1
ATOM 812 O O . ARG A 1 106 ? 9.550 8.426 1.424 1.00 51.81 106 ARG A O 1
ATOM 819 N N . PRO A 1 107 ? 7.365 8.439 0.836 1.00 53.06 107 PRO A N 1
ATOM 820 C CA . PRO A 1 107 ? 7.543 9.445 -0.202 1.00 53.06 107 PRO A CA 1
ATOM 821 C C . PRO A 1 107 ? 8.136 10.709 0.428 1.00 53.06 107 PRO A C 1
ATOM 823 O O . PRO A 1 107 ? 7.605 11.234 1.408 1.00 53.06 107 PRO A O 1
ATOM 826 N N . THR A 1 108 ? 9.262 11.170 -0.114 1.00 52.91 108 THR A N 1
ATOM 827 C CA . THR A 1 108 ? 9.973 12.374 0.345 1.00 52.91 108 THR A CA 1
ATOM 828 C C . THR A 1 108 ? 9.229 13.649 -0.043 1.00 52.91 108 THR A C 1
ATOM 830 O O . THR A 1 108 ? 9.371 14.676 0.617 1.00 52.91 108 THR A O 1
ATOM 833 N N . THR A 1 109 ? 8.376 13.591 -1.066 1.00 49.16 109 THR A N 1
ATOM 834 C CA . THR A 1 109 ? 7.586 14.726 -1.544 1.00 49.16 109 THR A CA 1
ATOM 835 C C . THR A 1 109 ? 6.121 14.592 -1.127 1.00 49.16 109 THR A C 1
ATOM 837 O O . THR A 1 109 ? 5.268 14.048 -1.826 1.00 49.16 109 THR A O 1
ATOM 840 N N . ARG A 1 110 ? 5.795 15.155 0.041 1.00 50.12 110 ARG A N 1
ATOM 841 C CA . ARG A 1 110 ? 4.408 15.444 0.426 1.00 50.12 110 ARG A CA 1
ATOM 842 C C . ARG A 1 110 ? 3.887 16.556 -0.491 1.00 50.12 110 ARG A C 1
ATOM 844 O O . ARG A 1 110 ? 4.179 17.724 -0.257 1.00 50.12 110 AR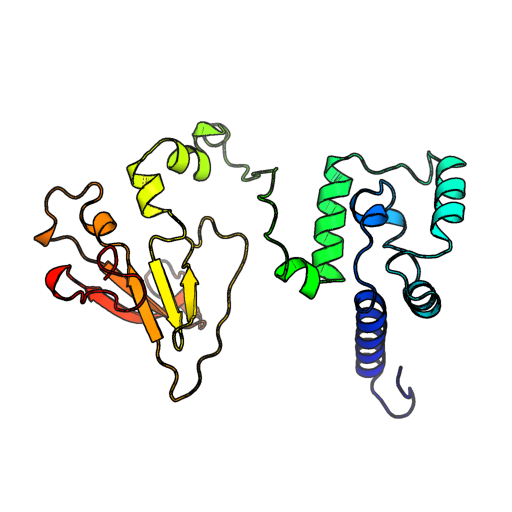G A O 1
ATOM 851 N N . ARG A 1 111 ? 3.140 16.236 -1.552 1.00 48.31 111 ARG A N 1
ATOM 852 C CA . ARG A 1 111 ? 2.452 17.264 -2.355 1.00 48.31 111 ARG A CA 1
ATOM 853 C C . ARG A 1 111 ? 0.942 17.112 -2.296 1.00 48.31 111 ARG A C 1
ATOM 855 O O . ARG A 1 111 ? 0.328 16.449 -3.122 1.00 48.31 111 ARG A O 1
ATOM 862 N N . LEU A 1 112 ? 0.364 17.831 -1.340 1.00 45.56 112 LEU A N 1
ATOM 863 C CA . LEU A 1 112 ? -0.997 18.337 -1.416 1.00 45.56 112 LEU A CA 1
ATOM 864 C C . LEU A 1 112 ? -0.877 19.864 -1.529 1.00 45.56 112 LEU A C 1
ATOM 866 O O . LEU A 1 112 ? -0.477 20.514 -0.569 1.00 45.56 112 LEU A O 1
ATOM 870 N N . VAL A 1 113 ? -1.136 20.434 -2.711 1.00 46.31 113 VAL A N 1
ATOM 871 C CA . VAL A 1 113 ? -1.167 21.896 -2.884 1.00 46.31 113 VAL A CA 1
ATOM 872 C C . VAL A 1 113 ? -2.602 22.359 -2.671 1.00 46.31 113 VAL A C 1
ATOM 874 O O . VAL A 1 113 ? -3.477 22.090 -3.491 1.00 46.31 113 VAL A O 1
ATOM 877 N N . LEU A 1 114 ? -2.827 23.034 -1.549 1.00 47.69 114 LEU A N 1
ATOM 878 C CA . LEU A 1 114 ? -4.072 23.699 -1.168 1.00 47.69 114 LEU A CA 1
ATOM 879 C C . LEU A 1 114 ? -3.761 25.172 -0.803 1.00 47.69 114 LEU A C 1
ATOM 881 O O . LEU A 1 114 ? -2.578 25.511 -0.755 1.00 47.69 114 LEU A O 1
ATOM 885 N N . PRO A 1 115 ? -4.777 26.054 -0.654 1.00 49.81 115 PRO A N 1
ATOM 886 C CA . PRO A 1 115 ? -4.649 27.520 -0.573 1.00 49.81 115 PRO A CA 1
ATOM 887 C C . PRO A 1 115 ? -3.561 28.056 0.374 1.00 49.81 115 PRO A C 1
ATOM 889 O O . PRO A 1 115 ? -3.046 27.341 1.221 1.00 49.81 115 PRO A O 1
ATOM 892 N N . SER A 1 116 ? -3.188 29.331 0.227 1.00 50.31 116 SER A N 1
ATOM 893 C CA . SER A 1 116 ? -1.980 29.936 0.826 1.00 50.31 116 SER A CA 1
ATOM 894 C C . SER A 1 116 ? -1.838 29.830 2.356 1.00 50.31 116 SER A C 1
ATOM 896 O O . SER A 1 116 ? -0.732 29.971 2.861 1.00 50.31 116 SER A O 1
ATOM 898 N N . ASP A 1 117 ? -2.920 29.573 3.085 1.00 54.75 117 ASP A N 1
ATOM 899 C CA . ASP A 1 117 ? -2.985 29.301 4.530 1.00 54.75 117 ASP A CA 1
ATOM 900 C C . ASP A 1 117 ? -2.821 27.804 4.891 1.00 54.75 117 ASP A C 1
ATOM 902 O O . ASP A 1 117 ? -2.386 27.455 5.989 1.00 54.75 117 ASP A O 1
ATOM 906 N N . LEU A 1 118 ? -3.103 26.908 3.946 1.00 54.41 118 LEU A N 1
ATOM 907 C CA . LEU A 1 118 ? -2.902 25.455 4.017 1.00 54.41 118 LEU A CA 1
ATOM 908 C C . LEU A 1 118 ? -1.544 25.001 3.445 1.00 54.41 118 LEU A C 1
ATOM 910 O O . LEU A 1 118 ? -1.218 23.818 3.512 1.00 54.41 118 LEU A O 1
ATOM 914 N N . GLY A 1 119 ? -0.753 25.923 2.887 1.00 58.88 119 GLY A N 1
ATOM 915 C CA . GLY A 1 119 ? 0.559 25.646 2.291 1.00 58.88 119 GLY A CA 1
ATOM 916 C C . GLY A 1 119 ? 1.723 25.546 3.284 1.00 58.88 119 GLY A C 1
ATOM 917 O O . GLY A 1 119 ? 2.835 25.206 2.880 1.00 58.88 119 GLY A O 1
ATOM 918 N N . GLU A 1 120 ? 1.504 25.846 4.567 1.00 71.69 120 GLU A N 1
ATOM 919 C CA . GLU A 1 120 ? 2.535 25.688 5.594 1.00 71.69 120 GLU A CA 1
ATOM 920 C C . GLU A 1 120 ? 2.668 24.219 6.012 1.00 71.69 120 GLU A C 1
ATOM 922 O O . GLU A 1 120 ? 1.687 23.574 6.381 1.00 71.69 120 GLU A O 1
ATOM 927 N N . GLU A 1 121 ? 3.897 23.696 6.025 1.00 75.19 121 GLU A N 1
ATOM 928 C CA . GLU A 1 121 ? 4.177 22.290 6.351 1.00 75.19 121 GLU A CA 1
ATOM 929 C C . GLU A 1 121 ? 3.596 21.863 7.710 1.00 75.19 121 GLU A C 1
ATOM 931 O O . GLU A 1 121 ? 3.066 20.757 7.835 1.00 75.19 121 GLU A O 1
ATOM 936 N N . LYS A 1 122 ? 3.600 22.770 8.698 1.00 81.69 122 LYS A N 1
ATOM 937 C CA . LYS A 1 122 ? 3.038 22.552 10.042 1.00 81.69 122 LYS A CA 1
ATOM 938 C C . LYS A 1 122 ? 1.533 22.239 10.038 1.00 81.69 122 LYS A C 1
ATOM 940 O O . LYS A 1 122 ? 1.043 21.604 10.962 1.00 81.69 122 LYS A O 1
ATOM 945 N N . ASN A 1 123 ? 0.814 22.675 9.001 1.00 81.75 123 ASN A N 1
ATOM 946 C CA . ASN A 1 123 ? -0.628 22.476 8.855 1.00 81.75 123 ASN A CA 1
ATOM 947 C C . ASN A 1 123 ? -0.958 21.169 8.111 1.00 81.75 123 ASN A C 1
ATOM 949 O O . ASN A 1 123 ? -2.129 20.830 7.942 1.00 81.75 123 ASN A O 1
ATOM 953 N N . THR A 1 124 ? 0.050 20.418 7.651 1.00 80.94 124 THR A N 1
ATOM 954 C CA . THR A 1 124 ? -0.174 19.119 7.004 1.00 80.94 124 THR A CA 1
ATOM 955 C C . THR A 1 124 ? -0.609 18.072 8.030 1.00 80.94 124 THR A C 1
ATOM 957 O O . THR A 1 124 ? -0.110 18.057 9.151 1.00 80.94 124 THR A O 1
ATOM 960 N N . LEU A 1 125 ? -1.504 17.150 7.647 1.00 83.62 125 LEU A N 1
ATOM 961 C CA . LEU A 1 125 ? -1.976 16.084 8.545 1.00 83.62 125 LEU A CA 1
ATOM 962 C C . LEU A 1 125 ? -0.824 15.307 9.217 1.00 83.62 125 LEU A C 1
ATOM 964 O O . LEU A 1 125 ? -0.895 15.114 10.427 1.00 83.62 125 LEU A O 1
ATOM 968 N N . PRO A 1 126 ? 0.257 14.906 8.512 1.00 86.00 126 PRO A N 1
ATOM 969 C CA . PRO A 1 126 ? 1.380 14.250 9.173 1.00 86.00 126 PRO A CA 1
ATOM 970 C C . PRO A 1 126 ? 2.080 15.135 10.212 1.00 86.00 126 PRO A C 1
ATOM 972 O O . PRO A 1 126 ? 2.447 14.623 11.260 1.00 86.00 126 PRO A O 1
ATOM 975 N N . ALA A 1 127 ? 2.246 16.438 9.951 1.00 87.00 127 ALA A N 1
ATOM 976 C CA . ALA A 1 127 ? 2.862 17.363 10.906 1.00 87.00 127 ALA A CA 1
ATOM 977 C C . ALA A 1 127 ? 1.963 17.613 12.127 1.00 87.00 127 ALA A C 1
ATOM 979 O O . ALA A 1 127 ? 2.457 17.683 13.247 1.00 87.00 127 ALA A O 1
ATOM 980 N N . LEU A 1 128 ? 0.644 17.685 11.924 1.00 89.75 128 LEU A N 1
ATOM 981 C CA . LEU A 1 128 ? -0.333 17.777 13.010 1.00 89.75 128 LEU A CA 1
ATOM 982 C C . LEU A 1 128 ? -0.312 16.522 13.891 1.00 89.75 128 LEU A C 1
ATOM 984 O O . LEU A 1 128 ? -0.300 16.639 15.111 1.00 89.75 128 LEU A O 1
ATOM 988 N N . ILE A 1 129 ? -0.258 15.333 13.280 1.00 91.00 129 ILE A N 1
ATOM 989 C CA . ILE A 1 129 ? -0.120 14.067 14.013 1.00 91.00 129 ILE A CA 1
ATOM 990 C C . ILE A 1 129 ? 1.207 14.038 14.773 1.00 91.00 129 ILE A C 1
ATOM 992 O O . ILE A 1 129 ? 1.229 13.668 15.935 1.00 91.00 129 ILE A O 1
ATOM 996 N N . GLU A 1 130 ? 2.309 14.454 14.150 1.00 91.62 130 GLU A N 1
ATOM 997 C CA . GLU A 1 130 ? 3.628 14.484 14.788 1.00 91.62 130 GLU A CA 1
ATOM 998 C C . GLU A 1 130 ? 3.704 15.481 15.957 1.00 91.62 130 GLU A C 1
ATOM 1000 O O . GLU A 1 130 ? 4.424 15.234 16.920 1.00 91.62 130 GLU A O 1
ATOM 1005 N N . ALA A 1 131 ? 2.933 16.569 15.929 1.00 94.38 131 ALA A N 1
ATOM 1006 C CA . ALA A 1 131 ? 2.917 17.574 16.990 1.00 94.38 131 ALA A CA 1
ATOM 1007 C C . ALA A 1 131 ? 2.043 17.210 18.209 1.00 94.38 131 ALA A C 1
ATOM 1009 O O . ALA A 1 131 ? 2.229 17.804 19.273 1.00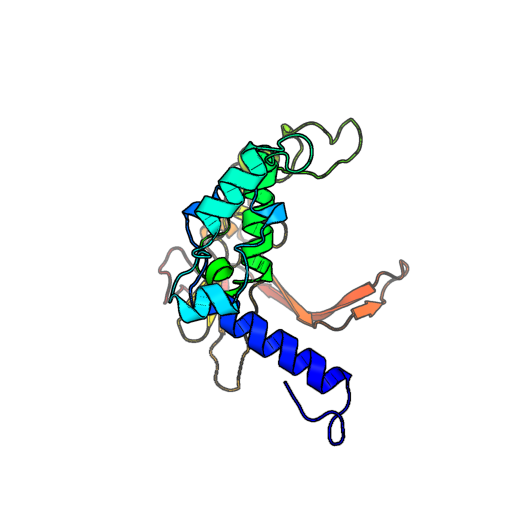 94.38 131 ALA A O 1
ATOM 1010 N N . ASP A 1 132 ? 1.101 16.269 18.081 1.00 95.38 132 ASP A N 1
ATOM 1011 C CA . ASP A 1 132 ? 0.108 15.953 19.117 1.00 95.38 132 ASP A CA 1
ATOM 1012 C C . ASP A 1 132 ? 0.216 14.485 19.587 1.00 95.38 132 ASP A C 1
ATOM 1014 O O . ASP A 1 132 ? -0.136 13.574 18.834 1.00 95.38 132 ASP A O 1
ATOM 1018 N N . PRO A 1 133 ? 0.632 14.221 20.844 1.00 94.00 133 PRO A N 1
ATOM 1019 C CA . PRO A 1 133 ? 0.761 12.865 21.387 1.00 94.00 133 PRO A CA 1
ATOM 1020 C C . PRO A 1 133 ? -0.521 12.022 21.332 1.00 94.00 133 PRO A C 1
ATOM 1022 O O . PRO A 1 133 ? -0.451 10.803 21.178 1.00 94.00 133 PRO A O 1
ATOM 1025 N N . VAL A 1 134 ? -1.696 12.650 21.438 1.00 94.31 134 VAL A N 1
ATOM 1026 C CA . VAL A 1 134 ? -2.985 11.953 21.334 1.00 94.31 134 VAL A CA 1
ATOM 1027 C C . VAL A 1 134 ? -3.182 11.471 19.903 1.00 94.31 134 VAL A C 1
ATOM 1029 O O . VAL A 1 134 ? -3.542 10.315 19.681 1.00 94.31 134 VAL A O 1
ATOM 1032 N N . LEU A 1 135 ? -2.906 12.329 18.919 1.00 93.38 135 LEU A N 1
ATOM 1033 C CA . LEU A 1 135 ? -2.987 11.944 17.513 1.00 93.38 135 LEU A CA 1
ATOM 1034 C C . LEU A 1 135 ? -1.940 10.885 17.163 1.00 93.38 135 LEU A C 1
ATOM 1036 O O . LEU A 1 135 ? -2.278 9.944 16.452 1.00 93.38 135 LEU A O 1
ATOM 1040 N N . GLN A 1 136 ? -0.714 10.975 17.689 1.00 94.06 136 GLN A N 1
ATOM 1041 C CA . GLN A 1 136 ? 0.293 9.922 17.512 1.00 94.06 136 GLN A CA 1
ATOM 1042 C C . GLN A 1 136 ? -0.232 8.563 17.982 1.00 94.06 136 GLN A C 1
ATOM 1044 O O . GLN A 1 136 ? -0.100 7.581 17.256 1.00 94.06 136 GLN A O 1
ATOM 1049 N N . ALA A 1 137 ? -0.878 8.509 19.152 1.00 93.00 137 ALA A N 1
ATOM 1050 C CA . ALA A 1 137 ? -1.450 7.273 19.675 1.00 93.00 137 ALA A CA 1
ATOM 1051 C C . ALA A 1 137 ? -2.609 6.752 18.807 1.00 93.00 137 ALA A C 1
ATOM 1053 O O . ALA A 1 137 ? -2.651 5.563 18.502 1.00 93.00 137 ALA A O 1
ATOM 1054 N N . LEU A 1 138 ? -3.527 7.629 18.381 1.00 91.19 138 LEU A N 1
ATOM 1055 C CA . LEU A 1 138 ? -4.699 7.251 17.580 1.00 91.19 138 LEU A CA 1
ATOM 1056 C C . LEU A 1 138 ? -4.354 6.833 16.141 1.00 91.19 138 LEU A C 1
ATOM 1058 O O . LEU A 1 138 ? -5.068 6.024 15.551 1.00 91.19 138 LEU A O 1
ATOM 1062 N N . PHE A 1 139 ? -3.290 7.396 15.566 1.00 91.62 139 PHE A N 1
ATOM 1063 C CA . PHE A 1 139 ? -2.827 7.097 14.208 1.00 91.62 139 PHE A CA 1
ATOM 1064 C C . PHE A 1 139 ? -1.684 6.073 14.157 1.00 91.62 139 PHE A C 1
ATOM 1066 O O . PHE A 1 139 ? -1.154 5.806 13.075 1.00 91.62 139 PHE A O 1
ATOM 1073 N N . ASP A 1 140 ? -1.313 5.492 15.297 1.00 92.25 140 ASP A N 1
ATOM 1074 C CA . ASP A 1 140 ? -0.319 4.430 15.374 1.00 92.25 140 ASP A CA 1
ATOM 1075 C C . ASP A 1 140 ? -0.753 3.223 14.522 1.00 92.25 140 ASP A C 1
ATOM 1077 O O . ASP A 1 140 ? -1.874 2.727 14.636 1.00 92.25 140 ASP A O 1
ATOM 1081 N N . GLY A 1 141 ? 0.135 2.729 13.654 1.00 90.31 141 GLY A N 1
ATOM 1082 C CA . GLY A 1 141 ? -0.167 1.607 12.757 1.00 90.31 141 GLY A CA 1
ATOM 1083 C C . GLY A 1 141 ? -0.449 0.280 13.474 1.00 90.31 141 GLY A C 1
ATOM 1084 O O . GLY A 1 141 ? -0.999 -0.630 12.861 1.00 90.31 141 GLY A O 1
ATOM 1085 N N . SER A 1 142 ? -0.100 0.171 14.759 1.00 91.56 142 SER A N 1
ATOM 1086 C CA . SER A 1 142 ? -0.369 -0.978 15.632 1.00 91.56 142 SER A CA 1
ATOM 1087 C C . SER A 1 142 ? -1.620 -0.816 16.505 1.00 91.56 142 SER A C 1
ATOM 1089 O O . SER A 1 142 ? -1.955 -1.727 17.258 1.00 91.56 142 SER A O 1
ATOM 1091 N N . ALA A 1 143 ? -2.322 0.321 16.408 1.00 93.81 143 ALA A N 1
ATOM 1092 C CA . ALA A 1 143 ? -3.515 0.618 17.202 1.00 93.81 143 ALA A CA 1
ATOM 1093 C C . ALA A 1 143 ? -4.616 -0.444 17.043 1.00 93.81 143 ALA A C 1
ATOM 1095 O O . ALA A 1 143 ? -5.256 -0.836 18.020 1.00 93.81 143 ALA A O 1
ATOM 1096 N N . PHE A 1 144 ? -4.801 -0.916 15.810 1.00 94.62 144 PHE A N 1
ATOM 1097 C CA . PHE A 1 144 ? -5.731 -1.977 15.448 1.00 94.62 144 PHE A CA 1
ATOM 1098 C C . PHE A 1 144 ? -4.996 -3.065 14.672 1.00 94.62 144 PHE A C 1
ATOM 1100 O O . PHE A 1 144 ? -4.184 -2.775 13.792 1.00 94.62 144 PHE A O 1
ATOM 1107 N N . VAL A 1 145 ? -5.317 -4.325 14.956 1.00 95.50 145 VAL A N 1
ATOM 1108 C CA . VAL A 1 145 ? -4.726 -5.486 14.286 1.00 95.50 145 VAL A CA 1
ATOM 1109 C C . VAL A 1 145 ? -5.833 -6.452 13.889 1.00 95.50 145 VAL A C 1
ATOM 1111 O O . VAL A 1 145 ? -6.635 -6.877 14.714 1.00 95.50 145 VAL A O 1
ATOM 1114 N N . LEU A 1 146 ? -5.877 -6.821 12.614 1.00 94.75 146 LEU A N 1
ATOM 1115 C CA . LEU A 1 146 ? -6.741 -7.880 12.117 1.00 94.75 146 LEU A CA 1
ATOM 1116 C C . LEU A 1 146 ? -6.010 -9.217 12.243 1.00 94.75 146 LEU A C 1
ATOM 1118 O O . LEU A 1 146 ? -4.943 -9.393 11.669 1.00 94.75 146 LEU A O 1
ATOM 1122 N N . GLU A 1 147 ? -6.584 -10.170 12.962 1.00 95.19 147 GLU A N 1
ATOM 1123 C CA . GLU A 1 147 ? -6.134 -11.558 12.948 1.00 95.19 147 GLU A CA 1
ATOM 1124 C C . GLU A 1 147 ? -6.953 -12.343 11.926 1.00 95.19 147 GLU A C 1
ATOM 1126 O O . GLU A 1 147 ? -8.182 -12.389 12.024 1.00 95.19 147 GLU A O 1
ATOM 1131 N N . VAL A 1 148 ? -6.278 -13.004 10.986 1.00 94.00 148 VAL A N 1
ATOM 1132 C CA . VAL A 1 148 ? -6.891 -13.972 10.068 1.00 94.00 148 VAL A CA 1
ATOM 1133 C C . VAL A 1 148 ? -6.163 -15.300 10.222 1.00 94.00 148 VAL A C 1
ATOM 1135 O O . VAL A 1 148 ? -4.978 -15.400 9.927 1.00 94.00 148 VAL A O 1
ATOM 1138 N N . ASN A 1 149 ? -6.855 -16.328 10.718 1.00 92.06 149 ASN A N 1
ATOM 1139 C CA . ASN A 1 149 ? -6.288 -17.666 10.938 1.00 92.06 149 ASN A CA 1
ATOM 1140 C C . ASN A 1 149 ? -4.984 -17.678 11.771 1.00 92.06 149 ASN A C 1
ATOM 1142 O O . ASN A 1 149 ? -4.105 -18.508 11.550 1.00 92.06 149 ASN A O 1
ATOM 1146 N N . GLY A 1 150 ? -4.867 -16.766 12.744 1.00 91.50 150 GLY A N 1
ATOM 1147 C CA . GLY A 1 150 ? -3.689 -16.618 13.607 1.00 91.50 150 GLY A CA 1
ATOM 1148 C C . GLY A 1 150 ? -2.587 -15.709 13.051 1.00 91.50 150 GLY A C 1
ATOM 1149 O O . GLY A 1 150 ? -1.628 -15.427 13.765 1.00 91.50 150 GLY A O 1
ATOM 1150 N N . GLU A 1 151 ? -2.714 -15.216 11.817 1.00 91.56 151 GLU A N 1
ATOM 1151 C CA . GLU A 1 151 ? -1.809 -14.215 11.251 1.00 91.56 151 GLU A CA 1
ATOM 1152 C C . GLU A 1 151 ? -2.256 -12.805 11.652 1.00 91.56 151 GLU A C 1
ATOM 1154 O O . GLU A 1 151 ? -3.400 -12.423 11.406 1.00 91.56 151 GLU A O 1
ATOM 1159 N N . ALA A 1 152 ? -1.353 -12.034 12.262 1.00 92.94 152 ALA A N 1
ATOM 1160 C CA . ALA A 1 152 ? -1.598 -10.662 12.695 1.00 92.94 152 ALA A CA 1
ATOM 1161 C C . ALA A 1 152 ? -1.272 -9.655 11.582 1.00 92.94 152 ALA A C 1
ATOM 1163 O O . ALA A 1 152 ? -0.137 -9.574 11.114 1.00 92.94 152 ALA A O 1
ATOM 1164 N N . ILE A 1 153 ? -2.262 -8.850 11.202 1.00 91.62 153 ILE A N 1
ATOM 1165 C CA . ILE A 1 153 ? -2.176 -7.859 10.129 1.00 91.62 153 ILE A CA 1
ATOM 1166 C C . ILE A 1 153 ? -2.479 -6.470 10.713 1.00 91.62 153 ILE A C 1
ATOM 1168 O O . ILE A 1 153 ? -3.632 -6.191 11.054 1.00 91.62 153 ILE A O 1
ATOM 1172 N N . PRO A 1 154 ? -1.483 -5.576 10.831 1.00 91.44 154 PRO A N 1
ATOM 1173 C CA . PRO A 1 154 ? -1.703 -4.210 11.300 1.00 91.44 154 PRO A CA 1
ATOM 1174 C C . PRO A 1 154 ? -2.676 -3.440 10.394 1.00 91.44 154 PRO A C 1
ATOM 1176 O O . PRO A 1 154 ? -2.564 -3.476 9.164 1.00 91.44 154 PRO A O 1
ATOM 1179 N N . LEU A 1 155 ? -3.635 -2.733 10.993 1.00 91.12 155 LEU A N 1
ATOM 1180 C CA . LEU A 1 155 ? -4.616 -1.913 10.283 1.00 91.12 155 LEU A CA 1
ATOM 1181 C C . LEU A 1 155 ? -4.226 -0.436 10.351 1.00 91.12 155 LEU A C 1
ATOM 1183 O O . LEU A 1 155 ? -4.721 0.332 11.173 1.00 91.12 155 LEU A O 1
ATOM 1187 N N . GLU A 1 156 ? -3.360 -0.028 9.428 1.00 89.62 156 GLU A N 1
ATOM 1188 C CA . GLU A 1 156 ? -2.967 1.372 9.283 1.00 89.62 156 GLU A CA 1
ATOM 1189 C C . GLU A 1 156 ? -4.134 2.268 8.830 1.00 89.62 156 GLU A C 1
ATOM 1191 O O . GLU A 1 156 ? -4.996 1.881 8.026 1.00 89.62 156 GLU A O 1
ATOM 1196 N N . SER A 1 157 ? -4.120 3.521 9.296 1.00 87.25 157 SER A N 1
ATOM 1197 C CA . SER A 1 157 ? -5.089 4.535 8.883 1.00 87.25 157 SER A CA 1
ATOM 1198 C C . SER A 1 157 ? -5.103 4.712 7.364 1.00 87.25 157 SER A C 1
ATOM 1200 O O . SER A 1 157 ? -4.067 4.906 6.727 1.00 87.25 157 SER A O 1
ATOM 1202 N N . GLN A 1 158 ? -6.303 4.738 6.778 1.00 83.75 158 GLN A N 1
ATOM 1203 C CA . GLN A 1 158 ? -6.498 4.971 5.341 1.00 83.75 158 GLN A CA 1
ATOM 1204 C C . GLN A 1 158 ? -5.955 6.330 4.877 1.00 83.75 158 GLN A C 1
ATOM 1206 O O . GLN A 1 158 ? -5.686 6.497 3.692 1.00 83.75 158 GLN A O 1
ATOM 1211 N N . LEU A 1 159 ? -5.797 7.285 5.800 1.00 83.81 159 LEU A N 1
ATOM 1212 C CA . LEU A 1 159 ? -5.236 8.609 5.526 1.00 83.81 159 LEU A CA 1
ATOM 1213 C C . LEU A 1 159 ? -3.704 8.597 5.418 1.00 83.81 159 LEU A C 1
ATOM 1215 O O . LEU A 1 159 ? -3.137 9.513 4.830 1.00 83.81 159 LEU A O 1
ATOM 1219 N N . LEU A 1 160 ? -3.043 7.594 6.005 1.00 83.25 160 LEU A N 1
ATOM 1220 C CA . LEU A 1 160 ? -1.581 7.516 6.097 1.00 83.25 160 LEU A CA 1
ATOM 1221 C C . LEU A 1 160 ? -0.985 6.388 5.262 1.00 83.25 160 LEU A C 1
ATOM 1223 O O . LEU A 1 160 ? 0.158 6.498 4.814 1.00 83.25 160 LEU A O 1
ATOM 1227 N N . LYS A 1 161 ? -1.738 5.303 5.064 1.00 80.75 161 LYS A N 1
ATOM 1228 C CA . LYS A 1 161 ? -1.245 4.130 4.355 1.00 80.75 161 LYS A CA 1
ATOM 1229 C C . LYS A 1 161 ? -0.888 4.484 2.910 1.00 80.75 161 LYS A C 1
ATOM 1231 O O . LYS A 1 161 ? -1.628 5.169 2.205 1.00 80.75 161 LYS A O 1
ATOM 1236 N N . THR A 1 162 ? 0.227 3.947 2.440 1.00 76.19 162 THR A N 1
ATOM 1237 C CA . THR A 1 162 ? 0.695 4.120 1.054 1.00 76.19 162 THR A CA 1
ATOM 1238 C C . THR A 1 162 ? 0.280 2.964 0.147 1.00 76.19 162 THR A C 1
ATOM 1240 O O . THR A 1 162 ? 0.432 3.040 -1.070 1.00 76.19 162 THR A O 1
ATOM 1243 N N . GLN A 1 163 ? -0.269 1.897 0.730 1.00 75.69 163 GLN A N 1
ATOM 1244 C CA . GLN A 1 163 ? -0.649 0.674 0.036 1.00 75.69 163 GLN A CA 1
ATOM 1245 C C . GLN A 1 163 ? -2.026 0.168 0.471 1.00 75.69 163 GLN A C 1
ATOM 1247 O O . GLN A 1 163 ? -2.532 0.474 1.553 1.00 75.69 163 GLN A O 1
ATOM 1252 N N . ARG A 1 164 ? -2.658 -0.619 -0.402 1.00 81.62 164 ARG A N 1
ATOM 1253 C CA . ARG A 1 164 ? -3.926 -1.297 -0.121 1.00 81.62 164 ARG A CA 1
ATOM 1254 C C . ARG A 1 164 ? -3.670 -2.789 0.049 1.00 81.62 164 ARG A C 1
ATOM 1256 O O . ARG A 1 164 ? -3.369 -3.465 -0.928 1.00 81.62 164 ARG A O 1
ATOM 1263 N N . SER A 1 165 ? -3.882 -3.292 1.259 1.00 80.94 165 SER A N 1
ATOM 1264 C CA . SER A 1 165 ? -3.928 -4.729 1.533 1.00 80.94 165 SER A CA 1
ATOM 1265 C C . SER A 1 165 ? -5.295 -5.298 1.151 1.00 80.94 165 SER A C 1
ATOM 1267 O O . SER A 1 165 ? -6.332 -4.667 1.379 1.00 80.94 165 SER A O 1
ATOM 1269 N N . LEU A 1 166 ? -5.294 -6.478 0.535 1.00 86.25 166 LEU A N 1
ATOM 1270 C CA . LEU A 1 166 ? -6.487 -7.216 0.129 1.00 86.25 166 LEU A CA 1
ATOM 1271 C C . LEU A 1 166 ? -6.352 -8.649 0.633 1.00 86.25 166 LEU A C 1
ATOM 1273 O O . LEU A 1 166 ? -5.382 -9.325 0.300 1.00 86.25 166 LEU A O 1
ATOM 1277 N N . HIS A 1 167 ? -7.339 -9.110 1.395 1.00 85.81 167 HIS A N 1
ATOM 1278 C CA . HIS A 1 167 ? -7.400 -10.479 1.898 1.00 85.81 167 HIS A CA 1
ATOM 1279 C C . HIS A 1 167 ? -8.632 -11.169 1.320 1.00 85.81 167 HIS A C 1
ATOM 1281 O O . HIS A 1 167 ? -9.710 -10.577 1.250 1.00 85.81 167 HIS A O 1
ATOM 1287 N N . THR A 1 168 ? -8.458 -12.414 0.878 1.00 88.81 168 THR A N 1
ATOM 1288 C CA . THR A 1 168 ? -9.563 -13.259 0.416 1.00 88.81 168 THR A CA 1
ATOM 1289 C C . THR A 1 168 ? -9.950 -14.179 1.557 1.00 88.81 168 THR A C 1
ATOM 1291 O O . THR A 1 168 ? -9.106 -14.936 2.023 1.00 88.81 168 THR A O 1
ATOM 1294 N N . LEU A 1 169 ? -11.206 -14.095 1.990 1.00 90.19 169 LEU A N 1
ATOM 1295 C CA . LEU A 1 169 ? -11.754 -14.961 3.028 1.00 90.19 169 LEU A CA 1
ATOM 1296 C C . LEU A 1 169 ? -12.521 -16.120 2.389 1.00 90.19 169 LEU A C 1
ATOM 1298 O O . LEU A 1 169 ? -13.273 -15.918 1.430 1.00 90.19 169 LEU A O 1
ATOM 1302 N N . VAL A 1 170 ? -12.361 -17.317 2.939 1.00 92.69 170 VAL A N 1
ATOM 1303 C CA . VAL A 1 170 ? -13.085 -18.531 2.553 1.00 92.69 170 VAL A CA 1
ATOM 1304 C C . VAL A 1 170 ? -13.910 -19.072 3.727 1.00 92.69 170 VAL A C 1
ATOM 1306 O O . VAL A 1 170 ? -13.635 -18.754 4.887 1.00 92.69 170 VAL A O 1
ATOM 1309 N N . PRO A 1 171 ? -14.951 -19.890 3.470 1.00 94.69 171 PRO A N 1
ATOM 1310 C CA . PRO A 1 171 ? -15.699 -20.530 4.546 1.00 94.69 171 PRO A CA 1
ATOM 1311 C C . PRO A 1 171 ? -14.774 -21.329 5.472 1.00 94.69 171 PRO A C 1
ATOM 1313 O O . PRO A 1 171 ? -14.028 -22.191 5.011 1.00 94.69 171 PRO A O 1
ATOM 1316 N N . GLY A 1 172 ? -14.854 -21.053 6.774 1.00 93.81 172 GLY A N 1
ATOM 1317 C CA . GLY A 1 172 ? -14.001 -21.661 7.797 1.00 93.81 172 GLY A CA 1
ATOM 1318 C C . GLY A 1 172 ? -12.898 -20.743 8.324 1.00 93.81 172 GLY A C 1
ATOM 1319 O O . GLY A 1 172 ? -12.362 -21.033 9.392 1.00 93.81 172 GLY A O 1
ATOM 1320 N N . ASP A 1 173 ? -12.608 -19.626 7.646 1.00 94.69 173 ASP A N 1
ATOM 1321 C CA . ASP A 1 173 ? -11.637 -18.652 8.144 1.00 94.69 173 ASP A CA 1
ATOM 1322 C C . ASP A 1 173 ? -12.097 -18.021 9.458 1.00 94.69 173 ASP A C 1
ATOM 1324 O O . ASP A 1 173 ? -13.249 -17.601 9.620 1.00 94.69 173 ASP A O 1
ATOM 1328 N N . ARG A 1 174 ? -11.158 -17.916 10.398 1.00 94.69 174 ARG A N 1
ATOM 1329 C CA . ARG A 1 174 ? -11.359 -17.219 11.661 1.00 94.69 174 ARG A CA 1
ATOM 1330 C C . ARG A 1 174 ? -10.806 -15.809 11.552 1.00 94.69 174 ARG A C 1
ATOM 1332 O O . ARG A 1 174 ? -9.604 -15.634 11.371 1.00 94.69 174 ARG A O 1
ATOM 1339 N N . VAL A 1 175 ? -11.680 -14.826 11.736 1.00 94.12 175 VAL A N 1
ATOM 1340 C CA . VAL A 1 175 ? -11.319 -13.408 11.739 1.00 94.12 175 VAL A CA 1
ATOM 1341 C C . VAL A 1 175 ? -11.565 -12.822 13.124 1.00 94.12 175 VAL A C 1
ATOM 1343 O O . VAL A 1 175 ? -12.650 -12.999 13.682 1.00 94.12 175 VAL A O 1
ATOM 1346 N N . ARG A 1 176 ? -10.573 -12.125 13.679 1.00 94.44 176 ARG A N 1
ATOM 1347 C CA . ARG A 1 176 ? -10.714 -11.326 14.903 1.00 94.44 176 ARG A CA 1
ATOM 1348 C C . ARG A 1 176 ? -10.127 -9.938 14.688 1.00 94.44 176 ARG A C 1
ATOM 1350 O O . ARG A 1 176 ? -9.165 -9.785 13.945 1.00 94.44 176 ARG A O 1
ATOM 1357 N N . LEU A 1 177 ? -10.706 -8.938 15.337 1.00 94.12 177 LEU A N 1
ATOM 1358 C CA . LEU A 1 177 ? -10.158 -7.590 15.376 1.00 94.12 177 LEU A CA 1
ATOM 1359 C C . LEU A 1 177 ? -9.649 -7.345 16.788 1.00 94.12 177 LEU A C 1
ATOM 1361 O O . LEU A 1 177 ? -10.419 -7.486 17.730 1.00 94.12 177 LEU A O 1
ATOM 1365 N N . HIS A 1 178 ? -8.382 -6.974 16.893 1.00 95.56 178 HIS A N 1
ATOM 1366 C CA . HIS A 1 178 ? -7.734 -6.595 18.137 1.00 95.56 178 HIS A CA 1
ATOM 1367 C C . HIS A 1 178 ? -7.519 -5.087 18.152 1.00 95.56 178 HIS A C 1
ATOM 1369 O O . HIS A 1 178 ? -7.223 -4.489 17.112 1.00 95.56 178 HIS A O 1
ATOM 1375 N N . LEU A 1 179 ? -7.615 -4.482 19.327 1.00 94.56 179 LEU A N 1
ATOM 1376 C CA . LEU A 1 179 ? -7.261 -3.089 19.556 1.00 94.56 179 LEU A CA 1
ATOM 1377 C C . LEU A 1 179 ? -6.374 -2.933 20.783 1.00 94.56 179 LEU A C 1
ATOM 1379 O O . LEU A 1 179 ? -6.465 -3.698 21.742 1.00 94.56 179 LEU A O 1
ATOM 1383 N N . ARG A 1 180 ? -5.541 -1.899 20.783 1.00 94.12 180 ARG A N 1
ATOM 1384 C CA . ARG A 1 180 ? -4.746 -1.549 21.957 1.00 94.12 180 ARG A CA 1
ATOM 1385 C C . ARG A 1 180 ? -5.647 -0.901 23.015 1.00 94.12 180 ARG A C 1
ATOM 1387 O O . ARG A 1 180 ? -6.398 0.030 22.717 1.00 94.12 180 ARG A O 1
ATOM 1394 N N . ARG A 1 181 ? -5.617 -1.410 24.249 1.00 90.50 181 ARG A N 1
ATOM 1395 C CA . ARG A 1 181 ? -6.558 -1.020 25.320 1.00 90.50 181 ARG A CA 1
ATOM 1396 C C . ARG A 1 181 ? -6.410 0.433 25.754 1.00 90.50 181 ARG A C 1
ATOM 1398 O O . ARG A 1 181 ? -7.405 1.080 26.081 1.00 90.50 181 ARG A O 1
ATOM 1405 N N . ASP A 1 182 ? -5.183 0.944 25.744 1.00 90.94 182 ASP A N 1
ATOM 1406 C CA . ASP A 1 182 ? -4.863 2.322 26.122 1.00 90.94 182 ASP A CA 1
ATOM 1407 C C . ASP A 1 182 ? -5.629 3.351 25.277 1.00 90.94 182 ASP A C 1
ATOM 1409 O O . ASP A 1 182 ? -5.994 4.405 25.793 1.00 90.94 182 ASP A O 1
ATOM 1413 N N . LEU A 1 183 ? -5.941 3.032 24.015 1.00 91.12 183 LEU A N 1
ATOM 1414 C CA . LEU A 1 183 ? -6.646 3.921 23.086 1.00 91.12 183 LEU A CA 1
ATOM 1415 C C . LEU A 1 183 ? -8.011 4.364 23.605 1.00 91.12 183 LEU A C 1
ATOM 1417 O O . LEU A 1 183 ? -8.429 5.488 23.341 1.00 91.12 183 LEU A O 1
ATOM 1421 N N . LEU A 1 184 ? -8.694 3.517 24.378 1.00 89.06 184 LEU A N 1
ATOM 1422 C CA . LEU A 1 184 ? -9.990 3.862 24.963 1.00 89.06 184 LEU A CA 1
ATOM 1423 C C . LEU A 1 184 ? -9.873 4.891 26.098 1.00 89.06 184 LEU A C 1
ATOM 1425 O O . LEU A 1 184 ? -10.859 5.546 26.432 1.00 89.06 184 LEU A O 1
ATOM 1429 N N . ALA A 1 185 ? -8.681 5.055 26.671 1.00 88.44 185 ALA A N 1
ATOM 1430 C CA . ALA A 1 185 ? -8.386 6.061 27.685 1.00 88.44 185 ALA A CA 1
ATOM 1431 C C . ALA A 1 185 ? -7.745 7.333 27.099 1.00 88.44 185 ALA A C 1
ATOM 1433 O O . ALA A 1 185 ? -7.751 8.376 27.759 1.00 88.44 185 ALA A O 1
ATOM 1434 N N . GLN A 1 186 ? -7.216 7.282 25.869 1.00 87.69 186 GLN A N 1
ATOM 1435 C CA . GLN A 1 186 ? -6.551 8.425 25.237 1.00 87.69 186 GLN A CA 1
ATOM 1436 C C . GLN A 1 186 ? -7.512 9.610 25.097 1.00 87.69 186 GLN A C 1
ATOM 1438 O O . GLN A 1 186 ? -8.540 9.521 24.428 1.00 87.69 186 GLN A O 1
ATOM 1443 N N . ASN A 1 187 ? -7.167 10.729 25.742 1.00 86.12 187 ASN A N 1
ATOM 1444 C CA . ASN A 1 187 ? -7.959 11.964 25.755 1.00 86.12 187 ASN A CA 1
ATOM 1445 C C . ASN A 1 187 ? -9.460 11.744 26.061 1.00 86.12 187 ASN A C 1
ATOM 1447 O O . ASN A 1 187 ? -10.322 12.430 25.509 1.00 86.12 187 ASN A O 1
ATOM 1451 N N . CYS A 1 188 ? -9.783 10.774 26.927 1.00 87.88 188 CYS A N 1
ATOM 1452 C CA . CYS A 1 188 ? -11.159 10.418 27.264 1.00 87.88 188 CYS A CA 1
ATOM 1453 C C . CYS A 1 188 ? -11.447 10.623 28.764 1.00 87.88 188 CYS A C 1
ATOM 1455 O O . CYS A 1 188 ? -11.144 9.752 29.579 1.00 87.88 188 CYS A O 1
ATOM 1457 N N . PRO A 1 189 ? -12.069 11.753 29.153 1.00 85.31 189 PRO A N 1
ATOM 1458 C CA . PRO A 1 189 ? -12.430 12.011 30.549 1.00 85.31 189 PRO A CA 1
ATOM 1459 C C . PRO A 1 189 ? -13.495 11.054 31.108 1.00 85.31 189 PRO A C 1
ATOM 1461 O O . PRO A 1 189 ? -13.589 10.882 32.320 1.00 85.31 189 PRO A O 1
ATOM 1464 N N . GLU A 1 190 ? -14.314 10.447 30.242 1.00 87.62 190 GLU A N 1
ATOM 1465 C CA . GLU A 1 190 ? -15.434 9.578 30.621 1.00 87.62 190 GLU A CA 1
ATOM 1466 C C . GLU A 1 190 ? -15.370 8.243 29.861 1.00 87.62 190 GLU A C 1
ATOM 1468 O O . GLU A 1 190 ? -16.148 7.984 28.941 1.00 87.62 190 GLU A O 1
ATOM 1473 N N . ALA A 1 191 ? -14.439 7.374 30.265 1.00 82.62 191 ALA A N 1
ATOM 1474 C CA . ALA A 1 191 ? -14.167 6.095 29.599 1.00 82.62 191 ALA A CA 1
ATOM 1475 C C . ALA A 1 191 ? -15.405 5.189 29.446 1.00 82.62 191 ALA A C 1
ATOM 1477 O O . ALA A 1 191 ? -15.527 4.478 28.454 1.00 82.62 191 ALA A O 1
ATOM 1478 N N . VAL A 1 192 ? -16.364 5.264 30.378 1.00 83.19 192 VAL A N 1
ATOM 1479 C CA . VAL A 1 192 ? -17.607 4.465 30.357 1.00 83.19 192 VAL A CA 1
ATOM 1480 C C . VAL A 1 192 ? -18.475 4.772 29.131 1.00 83.19 192 VAL A C 1
ATOM 1482 O O . VAL A 1 192 ? -19.225 3.918 28.664 1.00 83.19 192 VAL A O 1
ATOM 1485 N N . ARG A 1 193 ? -18.381 5.991 28.587 1.00 84.38 193 ARG A N 1
ATOM 1486 C CA . ARG A 1 193 ? -19.105 6.387 27.372 1.00 84.38 193 ARG A CA 1
ATOM 1487 C C . ARG A 1 193 ? -18.278 6.229 26.105 1.00 84.38 193 ARG A C 1
ATOM 1489 O O . ARG A 1 193 ? -18.815 6.454 25.021 1.00 84.38 193 ARG A O 1
ATOM 1496 N N . ASN A 1 194 ? -17.003 5.863 26.224 1.00 89.38 194 ASN A N 1
ATOM 1497 C CA . ASN A 1 194 ? -16.173 5.645 25.058 1.00 89.38 194 ASN A CA 1
ATOM 1498 C C . ASN A 1 194 ? -16.539 4.322 24.392 1.00 89.38 194 ASN A C 1
ATOM 1500 O O . ASN A 1 194 ? -16.771 3.305 25.048 1.00 89.38 194 ASN A O 1
ATOM 1504 N N . THR A 1 195 ? -16.595 4.347 23.068 1.00 90.88 195 THR A N 1
ATOM 1505 C CA . THR A 1 195 ? -17.035 3.203 22.280 1.00 90.88 195 THR A CA 1
ATOM 1506 C C . THR A 1 195 ? -16.253 3.100 20.996 1.00 90.88 195 THR A C 1
ATOM 1508 O O . THR A 1 195 ? -15.983 4.104 20.340 1.00 90.88 195 THR A O 1
ATOM 1511 N N . ILE A 1 196 ? -16.013 1.870 20.576 1.00 91.38 196 ILE A N 1
ATOM 1512 C CA . ILE A 1 196 ? -15.476 1.566 19.261 1.00 91.38 196 ILE A CA 1
ATOM 1513 C C . ILE A 1 196 ? -16.629 1.530 18.277 1.00 91.38 196 ILE A C 1
ATOM 1515 O O . ILE A 1 196 ? -17.609 0.811 18.475 1.00 91.38 196 ILE A O 1
ATOM 1519 N N . TYR A 1 197 ? -16.491 2.291 17.201 1.00 92.94 197 TYR A N 1
ATOM 1520 C CA . TYR A 1 197 ? -17.453 2.310 16.115 1.00 92.94 197 TYR A CA 1
ATOM 1521 C C . TYR A 1 197 ? -16.921 1.488 14.941 1.00 92.94 197 TYR A C 1
ATOM 1523 O O . TYR A 1 197 ? -15.990 1.898 14.251 1.00 92.94 197 TYR A O 1
ATOM 1531 N N . LEU A 1 198 ? -17.502 0.308 14.731 1.00 92.62 198 LEU A N 1
ATOM 1532 C CA . LEU A 1 198 ? -17.109 -0.625 13.681 1.00 92.62 198 LEU A CA 1
ATOM 1533 C C . LEU A 1 198 ? -18.121 -0.579 12.539 1.00 92.62 198 LEU A C 1
ATOM 1535 O O . LEU A 1 198 ? -19.316 -0.792 12.743 1.00 92.62 198 LEU A O 1
ATOM 1539 N N . GLN A 1 199 ? -17.637 -0.361 11.320 1.00 93.06 199 GLN A N 1
ATOM 1540 C CA . GLN A 1 199 ? -18.458 -0.391 10.114 1.00 93.06 199 GLN A CA 1
ATOM 1541 C C . GLN A 1 199 ? -17.893 -1.395 9.120 1.00 93.06 199 GLN A C 1
ATOM 1543 O O . GLN A 1 199 ? -16.717 -1.333 8.766 1.00 93.06 199 GLN A O 1
ATOM 1548 N N . MET A 1 200 ? -18.750 -2.289 8.630 1.00 91.81 200 MET A N 1
ATOM 1549 C CA . MET A 1 200 ? -18.427 -3.130 7.485 1.00 91.81 200 MET A CA 1
ATOM 1550 C C . MET A 1 200 ? -19.088 -2.545 6.248 1.00 91.81 200 MET A C 1
ATOM 1552 O O . MET A 1 200 ? -20.310 -2.387 6.194 1.00 91.81 200 MET A O 1
ATOM 1556 N N . LEU A 1 201 ? -18.273 -2.234 5.246 1.00 92.19 201 LEU A N 1
ATOM 1557 C CA . LEU A 1 201 ? -18.718 -1.649 3.990 1.00 92.19 201 LEU A CA 1
ATOM 1558 C C . LEU A 1 201 ? -18.588 -2.672 2.863 1.00 92.19 201 LEU A C 1
ATOM 1560 O O . LEU 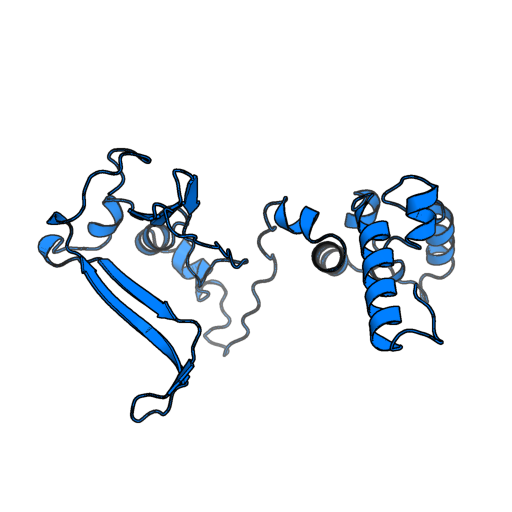A 1 201 ? -17.671 -3.494 2.843 1.00 92.19 201 LEU A O 1
ATOM 1564 N N . ARG A 1 202 ? -19.510 -2.611 1.907 1.00 90.44 202 ARG A N 1
ATOM 1565 C CA . ARG A 1 202 ? -19.438 -3.351 0.650 1.00 90.44 202 ARG A CA 1
ATOM 1566 C C . ARG A 1 202 ? -18.866 -2.438 -0.424 1.00 90.44 202 ARG A C 1
ATOM 1568 O O . ARG A 1 202 ? -19.245 -1.271 -0.511 1.00 90.44 202 ARG A O 1
ATOM 1575 N N . ASP A 1 203 ? -18.054 -2.999 -1.315 1.00 88.38 203 ASP A N 1
ATOM 1576 C CA . ASP A 1 203 ? -17.571 -2.311 -2.518 1.00 88.38 203 ASP A CA 1
ATOM 1577 C C . ASP A 1 203 ? -18.663 -2.198 -3.603 1.00 88.38 203 ASP A C 1
ATOM 1579 O O . ASP A 1 203 ? -18.489 -2.549 -4.765 1.00 88.38 203 ASP A O 1
ATOM 1583 N N . THR A 1 204 ? -19.862 -1.782 -3.198 1.00 90.25 204 THR A N 1
ATOM 1584 C CA . THR A 1 204 ? -20.976 -1.453 -4.082 1.00 90.25 204 THR A CA 1
ATOM 1585 C C . THR A 1 204 ? -21.385 -0.021 -3.766 1.00 90.25 204 THR A C 1
ATOM 1587 O O . THR A 1 204 ? -21.800 0.243 -2.633 1.00 90.25 204 THR A O 1
ATOM 1590 N N . PRO A 1 205 ? -21.248 0.910 -4.723 1.00 89.19 205 PRO A N 1
ATOM 1591 C CA . PRO A 1 205 ? -21.650 2.285 -4.512 1.00 89.19 205 PRO A CA 1
ATOM 1592 C C . PRO A 1 205 ? -23.176 2.392 -4.454 1.00 89.19 205 PRO A C 1
ATOM 1594 O O . PRO A 1 205 ? -23.893 1.776 -5.240 1.00 89.19 205 PRO A O 1
ATOM 1597 N N . VAL A 1 206 ? -23.662 3.206 -3.528 1.00 89.62 206 VAL A N 1
ATOM 1598 C CA . VAL A 1 206 ? -25.065 3.589 -3.379 1.00 89.62 206 VAL A CA 1
ATOM 1599 C C . VAL A 1 206 ? -25.153 5.107 -3.267 1.00 89.62 206 VAL A C 1
ATOM 1601 O O . VAL A 1 206 ? -24.235 5.760 -2.767 1.00 89.62 206 VAL A O 1
ATOM 1604 N N . VAL A 1 207 ? -26.259 5.669 -3.744 1.00 89.56 207 VAL A N 1
ATOM 1605 C CA . VAL A 1 207 ? -26.563 7.098 -3.627 1.00 89.56 207 VAL A CA 1
ATOM 1606 C C . VAL A 1 207 ? -27.657 7.249 -2.580 1.00 89.56 207 VAL A C 1
ATOM 1608 O O . VAL A 1 207 ? -28.708 6.620 -2.697 1.00 89.56 207 VAL A O 1
ATOM 1611 N N . TYR A 1 208 ? -27.405 8.035 -1.536 1.00 79.56 208 TYR A N 1
ATOM 1612 C CA . TYR A 1 208 ? -28.383 8.292 -0.479 1.00 79.56 208 TYR A CA 1
ATOM 1613 C C . TYR A 1 208 ? -28.223 9.694 0.115 1.00 79.56 208 TYR A C 1
ATOM 1615 O O . TYR A 1 208 ? -27.146 10.291 0.062 1.00 79.56 208 TYR A O 1
ATOM 1623 N N . GLY A 1 209 ? -29.308 10.189 0.718 1.00 72.06 209 GLY A N 1
ATOM 1624 C CA . GLY A 1 209 ? -29.396 11.525 1.305 1.00 72.06 209 GLY A CA 1
ATOM 1625 C C . GLY A 1 209 ? -29.673 12.630 0.283 1.00 72.06 209 GLY A C 1
ATOM 1626 O O . GLY A 1 209 ? -29.500 12.455 -0.925 1.00 72.06 209 GLY A O 1
ATOM 1627 N N . ASP A 1 210 ? -30.086 13.787 0.791 1.00 75.69 210 ASP A N 1
ATOM 1628 C CA . ASP A 1 210 ? -30.515 14.932 -0.025 1.00 75.69 210 ASP A CA 1
ATOM 1629 C C . ASP A 1 210 ? -29.369 15.519 -0.866 1.00 75.69 210 ASP A C 1
ATOM 1631 O O . ASP A 1 210 ? -29.585 16.091 -1.929 1.00 75.69 210 ASP A O 1
ATOM 1635 N N . GLU A 1 211 ? -28.128 15.306 -0.426 1.00 83.50 211 GLU A N 1
ATOM 1636 C CA . GLU A 1 211 ? -26.907 15.760 -1.098 1.00 83.50 211 GLU A CA 1
ATOM 1637 C C . GLU A 1 211 ? -26.484 14.876 -2.285 1.00 83.50 211 GLU A C 1
ATOM 1639 O O . GLU A 1 211 ? -25.482 15.179 -2.929 1.00 83.50 211 GLU A O 1
ATOM 1644 N N . GLN A 1 212 ? -27.188 13.766 -2.555 1.00 86.62 212 GLN A N 1
ATOM 1645 C CA . GLN A 1 212 ? -26.929 12.868 -3.695 1.00 86.62 212 GLN A CA 1
ATOM 1646 C C . GLN A 1 212 ? -25.470 12.376 -3.785 1.00 86.62 212 GLN A C 1
ATOM 1648 O O . GLN A 1 212 ? -24.897 12.235 -4.867 1.00 86.62 212 GLN A O 1
ATOM 1653 N N . ARG A 1 213 ? -24.838 12.102 -2.635 1.00 84.75 213 ARG A N 1
ATOM 1654 C CA . ARG A 1 213 ? -23.445 11.634 -2.584 1.00 84.75 213 ARG A CA 1
ATOM 1655 C C . ARG A 1 213 ? -23.358 10.126 -2.829 1.00 84.75 213 ARG A C 1
ATOM 1657 O O . ARG A 1 213 ? -24.025 9.345 -2.153 1.00 84.75 213 ARG A O 1
ATOM 1664 N N . THR A 1 214 ? -22.475 9.720 -3.739 1.00 89.25 214 THR A N 1
ATOM 1665 C CA . THR A 1 214 ? -22.125 8.310 -3.970 1.00 89.25 214 THR A CA 1
ATOM 1666 C C . THR A 1 214 ? -21.171 7.820 -2.884 1.00 89.25 214 THR A C 1
ATOM 1668 O O . THR A 1 214 ? -20.075 8.361 -2.731 1.00 89.25 214 THR A O 1
ATOM 1671 N N . LYS A 1 215 ? -21.570 6.796 -2.126 1.00 87.75 215 LYS A N 1
ATOM 1672 C CA . LYS A 1 215 ? -20.783 6.207 -1.029 1.00 87.75 215 LYS A CA 1
ATOM 1673 C C . LYS A 1 215 ? -20.833 4.682 -1.082 1.00 87.75 215 LYS A C 1
ATOM 1675 O O . LYS A 1 215 ? -21.702 4.114 -1.735 1.00 87.75 215 LYS A O 1
ATOM 1680 N N . GLN A 1 216 ? -19.907 4.009 -0.402 1.00 89.12 216 GLN A N 1
ATOM 1681 C CA . GLN A 1 216 ? -19.965 2.553 -0.248 1.00 89.12 216 GLN A CA 1
ATOM 1682 C C . GLN A 1 216 ? -21.169 2.147 0.612 1.00 89.12 216 GLN A C 1
ATOM 1684 O O . GLN A 1 216 ? -21.488 2.805 1.603 1.00 89.12 216 GLN A O 1
ATOM 1689 N N . ALA A 1 217 ? -21.846 1.066 0.228 1.00 89.75 217 ALA A N 1
ATOM 1690 C CA . ALA A 1 217 ? -22.990 0.558 0.972 1.00 89.75 217 ALA A CA 1
ATOM 1691 C C . ALA A 1 217 ? -22.556 -0.013 2.328 1.00 89.75 217 ALA A C 1
ATOM 1693 O O . ALA A 1 217 ? -21.643 -0.836 2.405 1.00 89.75 217 ALA A O 1
ATOM 1694 N N . HIS A 1 218 ? -23.250 0.381 3.393 1.00 90.56 218 HIS A N 1
ATOM 1695 C CA . HIS A 1 218 ? -23.042 -0.177 4.724 1.00 90.56 218 HIS A CA 1
ATOM 1696 C C . HIS A 1 218 ? -23.688 -1.565 4.796 1.00 90.56 218 HIS A C 1
ATOM 1698 O O . HIS A 1 218 ? -24.867 -1.720 4.482 1.00 90.56 218 HIS A O 1
ATOM 1704 N N . VAL A 1 219 ? -22.919 -2.575 5.202 1.00 92.38 219 VAL A N 1
ATOM 1705 C CA . VAL A 1 219 ? -23.427 -3.926 5.486 1.00 92.38 219 VAL A CA 1
ATOM 1706 C C . VAL A 1 219 ? -23.962 -3.972 6.911 1.00 92.38 219 VAL A C 1
ATOM 1708 O O . VAL A 1 219 ? -25.096 -4.384 7.132 1.00 92.38 219 VAL A O 1
ATOM 1711 N N . PHE A 1 220 ? -23.157 -3.507 7.865 1.00 93.31 220 PHE A N 1
ATOM 1712 C CA . PHE A 1 220 ? -23.568 -3.311 9.248 1.00 93.31 220 PHE A CA 1
ATOM 1713 C C . PHE A 1 220 ? -22.733 -2.224 9.920 1.00 93.31 220 PHE A C 1
ATOM 1715 O O . PHE A 1 220 ? -21.639 -1.870 9.468 1.00 93.31 220 PHE A O 1
ATOM 1722 N N . THR A 1 221 ? -23.256 -1.763 11.049 1.00 93.69 221 THR A N 1
ATOM 1723 C CA . THR A 1 221 ? -22.598 -0.854 11.977 1.00 93.69 221 THR A CA 1
ATOM 1724 C C . THR A 1 221 ? -22.765 -1.416 13.384 1.00 93.69 221 THR A C 1
ATOM 1726 O O . THR A 1 221 ? -23.884 -1.741 13.776 1.00 93.69 221 THR A O 1
ATOM 1729 N N . TYR A 1 222 ? -21.675 -1.483 14.142 1.00 93.38 222 TYR A N 1
ATOM 1730 C CA . TYR A 1 222 ? -21.675 -1.835 15.558 1.00 93.38 222 TYR A CA 1
ATOM 1731 C C . TYR A 1 222 ? -21.002 -0.748 16.386 1.00 93.38 222 TYR A C 1
ATOM 1733 O O . TYR A 1 222 ? -20.042 -0.116 15.950 1.00 93.38 222 TYR A O 1
ATOM 1741 N N . GLN A 1 223 ? -21.506 -0.567 17.601 1.00 92.75 223 GLN A N 1
ATOM 1742 C CA . GLN A 1 223 ? -20.899 0.273 18.620 1.00 92.75 223 GLN A CA 1
ATOM 1743 C C . GLN A 1 223 ? -20.598 -0.614 19.829 1.00 92.75 223 GLN A C 1
ATOM 1745 O O . GLN A 1 223 ? -21.505 -1.244 20.370 1.00 92.75 223 GLN A O 1
ATOM 1750 N N . LEU A 1 224 ? -19.324 -0.715 20.199 1.00 91.06 224 LEU A N 1
ATOM 1751 C CA . LEU A 1 224 ? -18.837 -1.624 21.235 1.00 91.06 224 LEU A CA 1
ATOM 1752 C C . LEU A 1 224 ? -18.279 -0.814 22.403 1.00 91.06 224 LEU A C 1
ATOM 1754 O O . LEU A 1 224 ? -17.412 0.036 22.203 1.00 91.06 224 LEU A O 1
ATOM 1758 N N . TYR A 1 225 ? -18.774 -1.076 23.610 1.00 90.19 225 TYR A N 1
ATOM 1759 C CA . TYR A 1 225 ? -18.246 -0.487 24.843 1.00 90.19 225 TYR A CA 1
ATOM 1760 C C . TYR A 1 225 ? -17.077 -1.320 25.373 1.00 90.19 225 TYR A C 1
ATOM 1762 O O . TYR A 1 225 ? -17.013 -2.524 25.119 1.00 90.19 225 TYR A O 1
ATOM 1770 N N . ALA A 1 226 ? -16.191 -0.682 26.141 1.00 87.88 226 ALA A N 1
ATOM 1771 C CA . ALA A 1 226 ? -14.984 -1.306 26.687 1.00 87.88 226 ALA A CA 1
ATOM 1772 C C . ALA A 1 226 ? -15.260 -2.618 27.449 1.00 87.88 226 ALA A C 1
ATOM 1774 O O . ALA A 1 226 ? -14.511 -3.580 27.304 1.00 87.88 226 ALA A O 1
ATOM 1775 N N . ASP A 1 227 ? -16.368 -2.679 28.191 1.00 88.38 227 ASP A N 1
ATOM 1776 C CA . ASP A 1 227 ? -16.745 -3.832 29.022 1.00 88.38 227 ASP A CA 1
ATOM 1777 C C . ASP A 1 227 ? -17.081 -5.101 28.218 1.00 88.38 227 ASP A C 1
ATOM 1779 O O . ASP A 1 227 ? -17.113 -6.195 28.778 1.00 88.38 227 ASP A O 1
ATOM 1783 N N . PHE A 1 228 ? -17.332 -4.978 26.909 1.00 89.56 228 PHE A N 1
ATOM 1784 C CA . PHE A 1 228 ? -17.593 -6.118 26.023 1.00 89.56 228 PHE A CA 1
ATOM 1785 C C . PHE A 1 228 ? -16.328 -6.656 25.346 1.00 89.56 228 PHE A C 1
ATOM 1787 O O . PHE A 1 228 ? -16.422 -7.593 24.554 1.00 89.56 228 PHE A O 1
ATOM 1794 N N . LEU A 1 229 ? -15.163 -6.058 25.606 1.00 89.88 229 LEU A N 1
ATOM 1795 C CA . LEU A 1 229 ? -13.912 -6.455 24.976 1.00 89.88 229 LEU A CA 1
ATOM 1796 C C . LEU A 1 229 ? -13.204 -7.535 25.798 1.00 89.88 229 LEU A C 1
ATOM 1798 O O . LEU A 1 229 ? -12.935 -7.374 26.992 1.00 89.88 229 LEU A O 1
ATOM 1802 N N . GLU A 1 230 ? -12.861 -8.634 25.139 1.00 92.25 230 GLU A N 1
ATOM 1803 C CA . GLU A 1 230 ? -12.128 -9.748 25.741 1.00 92.25 230 GLU A CA 1
ATOM 1804 C C . GLU A 1 230 ? -10.614 -9.492 25.678 1.00 92.25 230 GLU A C 1
ATOM 1806 O O . GLU A 1 230 ? -10.169 -8.676 24.890 1.00 92.25 230 GLU A O 1
ATOM 1811 N N . PRO A 1 231 ? -9.769 -10.106 26.516 1.00 93.00 231 PRO A N 1
ATOM 1812 C CA . PRO A 1 231 ? -8.316 -10.028 26.340 1.00 93.00 231 PRO A CA 1
ATOM 1813 C C . PRO A 1 231 ? -7.843 -10.711 25.053 1.00 93.00 231 PRO A C 1
ATOM 1815 O O . PRO A 1 231 ? -8.310 -11.801 24.706 1.00 93.00 231 PRO A O 1
ATOM 1818 N N . SER A 1 232 ? -6.859 -10.113 24.375 1.00 93.88 232 SER A N 1
ATOM 1819 C CA . SER A 1 232 ? -6.267 -10.730 23.190 1.00 93.88 232 SER A CA 1
ATOM 1820 C C . SER A 1 232 ? -5.387 -11.920 23.572 1.00 93.88 232 SER A C 1
ATOM 1822 O O . SER A 1 232 ? -4.302 -11.772 24.130 1.00 93.88 232 SER A O 1
ATOM 1824 N N . ALA A 1 233 ? -5.802 -13.125 23.182 1.00 91.62 233 ALA A N 1
ATOM 1825 C CA . ALA A 1 233 ? -4.978 -14.324 23.350 1.00 91.62 233 ALA A CA 1
ATOM 1826 C C . ALA A 1 233 ? -3.716 -14.333 22.459 1.00 91.62 233 ALA A C 1
ATOM 1828 O O . ALA A 1 233 ? -2.807 -15.122 22.708 1.00 91.62 233 ALA A O 1
ATOM 1829 N N . LEU A 1 234 ? -3.679 -13.507 21.405 1.00 91.88 234 LEU A N 1
ATOM 1830 C CA . LEU A 1 234 ? -2.578 -13.455 20.438 1.00 91.88 234 LEU A CA 1
ATOM 1831 C C . LEU A 1 234 ? -1.551 -12.372 20.787 1.00 91.88 234 LEU A C 1
ATOM 1833 O O . LEU A 1 234 ? -0.353 -12.611 20.670 1.00 91.88 234 LEU A O 1
ATOM 1837 N N . LEU A 1 235 ? -2.022 -11.188 21.188 1.00 92.50 235 LEU A N 1
ATOM 1838 C CA . LEU A 1 235 ? -1.188 -9.996 21.380 1.00 92.50 235 LEU A CA 1
ATOM 1839 C C . LEU A 1 235 ? -0.945 -9.657 22.859 1.00 92.50 235 LEU A C 1
ATOM 1841 O O . LEU A 1 235 ? -0.144 -8.774 23.153 1.00 92.50 235 LEU A O 1
ATOM 1845 N N . GLY A 1 236 ? -1.582 -10.383 23.782 1.00 91.19 236 GLY A N 1
ATOM 1846 C CA . GLY A 1 236 ? -1.402 -10.226 25.223 1.00 91.19 236 GLY A CA 1
ATOM 1847 C C . GLY A 1 236 ? -2.320 -9.178 25.852 1.00 91.19 236 GLY A C 1
ATOM 1848 O O . GLY A 1 236 ? -3.249 -8.668 25.224 1.00 91.19 236 GLY A O 1
ATOM 1849 N N . ASP A 1 237 ? -2.044 -8.871 27.120 1.00 88.81 237 ASP A N 1
ATOM 1850 C CA . ASP A 1 237 ? -2.943 -8.106 27.995 1.00 88.81 237 ASP A CA 1
ATOM 1851 C C . ASP A 1 237 ? -3.083 -6.626 27.612 1.00 88.81 237 ASP A C 1
ATOM 1853 O O . ASP A 1 237 ? -4.073 -5.994 27.976 1.00 88.81 237 ASP A O 1
ATOM 1857 N N . ASP A 1 238 ? -2.141 -6.080 26.839 1.00 91.56 238 ASP A N 1
ATOM 1858 C CA . ASP A 1 238 ? -2.212 -4.707 26.321 1.00 91.56 238 ASP A CA 1
ATOM 1859 C C . ASP A 1 238 ? -3.273 -4.549 25.217 1.00 91.56 238 ASP A C 1
ATOM 1861 O O . ASP A 1 238 ? -3.651 -3.428 24.857 1.00 91.56 238 ASP A O 1
ATOM 1865 N N . PHE A 1 239 ? -3.779 -5.669 24.693 1.00 94.19 239 PHE A N 1
ATOM 1866 C CA . PHE A 1 239 ? -4.774 -5.719 23.633 1.00 94.19 239 PHE A CA 1
ATOM 1867 C C . PHE A 1 239 ? -6.094 -6.331 24.107 1.00 94.19 239 PHE A C 1
ATOM 1869 O O . PHE A 1 239 ? -6.173 -7.111 25.067 1.00 94.19 239 PHE A O 1
ATOM 1876 N N . ALA A 1 240 ? -7.160 -5.947 23.417 1.00 90.06 240 ALA A N 1
ATOM 1877 C CA . ALA A 1 240 ? -8.487 -6.519 23.553 1.00 90.06 240 ALA A CA 1
ATOM 1878 C C . ALA A 1 240 ? -9.050 -6.931 22.191 1.00 90.06 240 ALA A C 1
ATOM 1880 O O . ALA A 1 240 ? -8.655 -6.273 21.202 1.00 90.06 240 ALA A O 1
#

Sequence (240 aa):
YGNVFEQPILDILDNGARKIRAVHQAHGFDSACQGCGHLSTCHTGCPVVKHQNHSGRSYTCGLQKRIYADAPLTYPADPPDVQQDYAQQYQL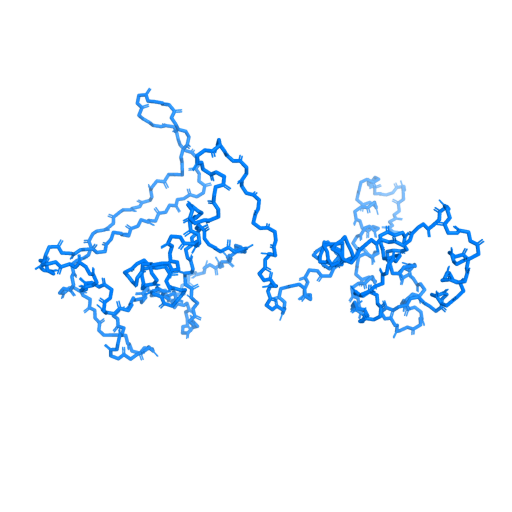ATHPGLAFAQPTPRPTTRRLVLPSDLGEEKNTLPALIEADPVLQALFDGSAFVLEVNGEAIPLESQLLKTQRSLHTLVPGDRVRLHLRRDLLAQNCPEAVRNTIYLQMLRDTPVVYGDEQRTKQAHVFTYQLYADFLEPSALLGDDFA

Secondary structure (DSSP, 8-state):
---TTTS-HHHHHHHHHHHHHHHHHTT---HHHHT-TTHHHHTTS-HHHHHHTTSSS-TTHHHHHHHHHH-TTTSPPPPHHHHHHHHHHHHHHH-HHHHHHSPPPPPS-------TTT-SGGGSHHHHHHH-HHHHHHT-TTSEEEEETTEEEE---TTT-SS-------TT--EEEEEBGGGGTTT-S-GGG-EEEEEEEEEEEEEETTTTEEEEEEEEEEEEEGGGPPPBTTTBTTB-

Radius of gyration: 25.16 Å; chains: 1; bounding box: 60×52×69 Å

Foldseek 3Di:
DDDPVPDDPVVVVVVVVVVQLCLLQQAHADPCLLQWQQCVPQVQHGSVQCNVVSHNHHPCVVVVVVVCVVPCVVRPGHDRLCSNVVSLVSCCVRPVVVNVVDDPDDPPDPDDDDDPVCPDPCNDPVNVCVVDPLSVQVQPQQQKWKDKQLDTHGDGDPVRDPDDDDDDDDPPIDIDMKGFLCNLVRVDPPSQPRWDKDWDFDPDWDFDDPVRDTDTHTPDIDIGHPVPDDADPNPGRRMD